Protein AF-A0A5E4QNE7-F1 (afdb_monomer_lite)

Foldseek 3Di:
DLPPLVVPPPPDPVVPPPPPDDDDDDDDDDDPVVPPPPDDPPDPDDQDPQPADPNAGEDEQEQDAACSVVLVVLLVVLCVLVVPSYDYDYDHDDDDDFADDCVVVVVVQQLVFAEEEEFACVPVVPPRVVSVVSQVVVCVVVVSGHYYYDYLVVVLVCCVVPVVVDRHYHYDPVCLLVVLVSNQVVVQHQLAAKDWDDGDNDIDIDRSDPDSNNVCGPVQQRRSNSVNLSSLVVCVVSVVPVSSVLLVVLLCCLCPPVVQDGVSNPHPHGNVRSSVSSSVSSVVD

InterPro domains:
  IPR024084 Isopropylmalate dehydrogenase-like domain [PF00180] (104-275)
  IPR024084 Isopropylmalate dehydrogenase-like domain [SM01329] (58-278)

Radius of gyration: 23.33 Å; chains: 1; bounding box: 76×46×52 Å

Structure (mmCIF, N/CA/C/O backbone):
data_AF-A0A5E4QNE7-F1
#
_entry.id   AF-A0A5E4QNE7-F1
#
loop_
_atom_site.group_PDB
_atom_site.id
_atom_site.type_symbol
_atom_site.label_atom_id
_atom_site.label_alt_id
_atom_site.label_comp_id
_atom_site.label_asym_id
_atom_site.label_entity_id
_atom_site.label_seq_id
_atom_site.pdbx_PDB_ins_code
_atom_site.Cartn_x
_atom_site.Cartn_y
_atom_site.Cartn_z
_atom_site.occupancy
_atom_site.B_iso_or_equiv
_atom_site.auth_seq_id
_atom_site.auth_comp_id
_atom_site.auth_asym_id
_atom_site.auth_atom_id
_atom_site.pdbx_PDB_model_num
ATOM 1 N N . MET A 1 1 ? 12.285 -6.732 -6.477 1.00 31.92 1 MET A N 1
ATOM 2 C CA . MET A 1 1 ? 11.512 -7.109 -7.684 1.00 31.92 1 MET A CA 1
ATOM 3 C C . MET A 1 1 ? 12.267 -6.876 -9.008 1.00 31.92 1 MET A C 1
ATOM 5 O O . MET A 1 1 ? 12.445 -7.832 -9.748 1.00 31.92 1 MET A O 1
ATOM 9 N N . ALA A 1 2 ? 12.798 -5.678 -9.304 1.00 24.70 2 ALA A N 1
ATOM 10 C CA . ALA A 1 2 ? 13.483 -5.373 -10.582 1.00 24.70 2 ALA A CA 1
ATOM 11 C C . ALA A 1 2 ? 14.741 -6.214 -10.925 1.00 24.70 2 ALA A C 1
ATOM 13 O O . ALA A 1 2 ? 15.061 -6.396 -12.095 1.00 24.70 2 ALA A O 1
ATOM 14 N N . VAL A 1 3 ? 15.457 -6.739 -9.926 1.00 27.22 3 VAL A N 1
ATOM 15 C CA . VAL A 1 3 ? 16.748 -7.430 -10.131 1.00 27.22 3 VAL A CA 1
ATOM 16 C C . VAL A 1 3 ? 16.582 -8.919 -10.478 1.00 27.22 3 VAL A C 1
ATOM 18 O O . VAL A 1 3 ? 17.492 -9.528 -11.028 1.00 27.22 3 VAL A O 1
ATOM 21 N N . ARG A 1 4 ? 15.412 -9.520 -10.220 1.00 32.31 4 ARG A N 1
ATOM 22 C CA . ARG A 1 4 ? 15.234 -10.983 -10.286 1.00 32.31 4 ARG A CA 1
ATOM 23 C C . ARG A 1 4 ? 14.518 -11.493 -11.534 1.00 32.31 4 ARG A C 1
ATOM 25 O O . ARG A 1 4 ? 14.778 -12.608 -11.973 1.00 32.31 4 ARG A O 1
ATOM 32 N N . LEU A 1 5 ? 13.754 -10.626 -12.200 1.00 30.52 5 LEU A N 1
ATOM 33 C CA . LEU A 1 5 ? 13.288 -10.858 -13.574 1.00 30.52 5 LEU A CA 1
ATOM 34 C C . LEU A 1 5 ? 14.461 -11.062 -14.550 1.00 30.52 5 LEU A C 1
ATOM 36 O O . LEU A 1 5 ? 14.343 -11.811 -15.511 1.00 30.52 5 LEU A O 1
ATOM 40 N N . LEU A 1 6 ? 15.620 -10.461 -14.268 1.00 32.31 6 LEU A N 1
ATOM 41 C CA . LEU A 1 6 ? 16.820 -10.550 -15.101 1.00 32.31 6 LEU A CA 1
ATOM 42 C C . LEU A 1 6 ? 17.514 -11.922 -15.074 1.00 32.31 6 LEU A C 1
ATOM 44 O O . LEU A 1 6 ? 18.171 -12.271 -16.052 1.00 32.31 6 LEU A O 1
ATOM 48 N N . SER A 1 7 ? 17.383 -12.707 -13.998 1.00 29.67 7 SER A N 1
ATOM 49 C CA . SER A 1 7 ? 18.128 -13.969 -13.846 1.00 29.67 7 SER A CA 1
ATOM 50 C C . SER A 1 7 ? 17.427 -15.189 -14.450 1.00 29.67 7 SER A C 1
ATOM 52 O O . SER A 1 7 ? 18.077 -16.212 -14.669 1.00 29.67 7 SER A O 1
ATOM 54 N N . LYS A 1 8 ? 16.123 -15.093 -14.749 1.00 33.03 8 LYS A N 1
ATOM 55 C CA . LYS A 1 8 ? 15.330 -16.176 -15.362 1.00 33.03 8 LYS A CA 1
ATOM 56 C C . LYS A 1 8 ? 15.166 -16.045 -16.882 1.00 33.03 8 LYS A C 1
ATOM 58 O O . LYS A 1 8 ? 14.725 -17.002 -17.517 1.00 33.03 8 LYS A O 1
ATOM 63 N N . VAL A 1 9 ? 15.579 -14.931 -17.494 1.00 33.09 9 VAL A N 1
ATOM 64 C CA . VAL A 1 9 ? 15.657 -14.849 -18.959 1.00 33.09 9 VAL A CA 1
ATOM 65 C C . VAL A 1 9 ? 16.953 -15.514 -19.412 1.00 33.09 9 VAL A C 1
ATOM 67 O O . VAL A 1 9 ? 18.031 -15.070 -19.026 1.00 33.09 9 VAL A O 1
ATOM 70 N N . LYS A 1 10 ? 16.862 -16.582 -20.218 1.00 36.06 10 LYS A N 1
ATOM 71 C CA . LYS A 1 10 ? 18.021 -17.261 -20.825 1.00 36.06 10 LYS A CA 1
ATOM 72 C C . LYS A 1 10 ? 18.960 -16.225 -21.454 1.00 36.06 10 LYS A C 1
ATOM 74 O O . LYS A 1 10 ? 18.686 -15.707 -22.534 1.00 36.06 10 LYS A O 1
ATOM 79 N N . VAL A 1 11 ? 20.070 -15.928 -20.780 1.00 36.25 11 VAL A N 1
ATOM 80 C CA . VAL A 1 11 ? 21.172 -15.160 -21.358 1.00 36.25 11 VAL A CA 1
ATOM 81 C C . VAL A 1 11 ? 21.805 -16.053 -22.422 1.00 36.25 11 VAL A C 1
ATOM 83 O O . VAL A 1 11 ? 22.322 -17.129 -22.122 1.00 36.25 11 VAL A O 1
ATOM 86 N N . ILE A 1 12 ? 21.669 -15.641 -23.679 1.00 36.28 12 ILE A N 1
ATOM 87 C CA . ILE A 1 12 ? 22.192 -16.338 -24.856 1.00 36.28 12 ILE A CA 1
ATOM 88 C C . ILE A 1 12 ? 23.740 -16.364 -24.773 1.00 36.28 12 ILE A C 1
ATOM 90 O O . ILE A 1 12 ? 24.330 -15.366 -24.354 1.00 36.28 12 ILE 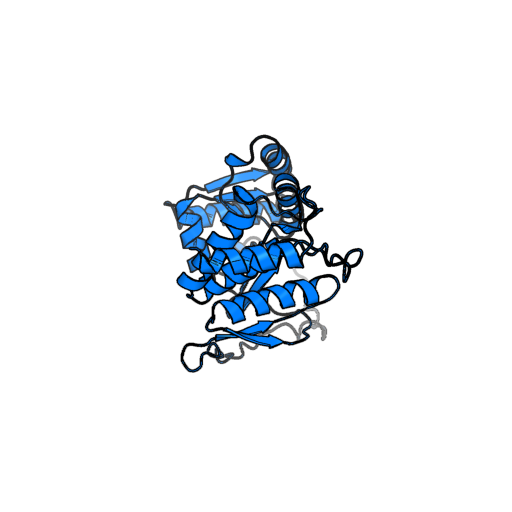A O 1
ATOM 94 N N . PRO A 1 13 ? 24.426 -17.458 -25.171 1.00 36.84 13 PRO A N 1
ATOM 95 C CA . PRO A 1 13 ? 25.881 -17.639 -25.005 1.00 36.84 13 PRO A CA 1
ATOM 96 C C . PRO A 1 13 ? 26.790 -16.648 -25.757 1.00 36.84 13 PRO A C 1
ATOM 98 O O . PRO A 1 13 ? 28.009 -16.681 -25.587 1.00 36.84 13 PRO A O 1
ATOM 101 N N . GLU A 1 14 ? 26.236 -15.776 -26.597 1.00 34.56 14 GLU A N 1
ATOM 102 C CA . GLU A 1 14 ? 26.990 -14.959 -27.557 1.00 34.56 14 GLU A CA 1
ATOM 103 C C . GLU A 1 14 ? 27.773 -13.801 -26.919 1.00 34.56 14 GLU A C 1
ATOM 105 O O . GLU A 1 14 ? 28.746 -13.321 -27.497 1.00 34.56 14 GLU A O 1
ATOM 110 N N . LEU A 1 15 ? 27.458 -13.417 -25.678 1.00 35.66 15 LEU A N 1
ATOM 111 C CA . LEU A 1 15 ? 28.202 -12.379 -24.949 1.00 35.66 15 LEU A CA 1
ATOM 112 C C . LEU A 1 15 ? 29.556 -12.850 -24.386 1.00 35.66 15 LEU A C 1
ATOM 114 O O . LEU A 1 15 ? 30.303 -12.040 -23.841 1.00 35.66 15 LEU A O 1
ATOM 118 N N . ARG A 1 16 ? 29.917 -14.134 -24.531 1.00 33.19 16 ARG A N 1
ATOM 119 C CA . ARG A 1 16 ? 31.194 -14.664 -24.018 1.00 33.19 16 ARG A CA 1
ATOM 120 C C . ARG A 1 16 ? 32.376 -14.492 -24.982 1.00 33.19 16 ARG A C 1
ATOM 122 O O . ARG A 1 16 ? 33.517 -14.518 -24.534 1.00 33.19 16 ARG A O 1
ATOM 129 N N . ASN A 1 17 ? 32.127 -14.272 -26.276 1.00 29.64 17 ASN A N 1
ATOM 130 C CA . ASN A 1 17 ? 33.184 -14.271 -27.299 1.00 29.64 17 ASN A CA 1
ATOM 131 C C . ASN A 1 17 ? 33.733 -12.880 -27.658 1.00 29.64 17 ASN A C 1
ATOM 133 O O . ASN A 1 17 ? 34.736 -12.791 -28.359 1.00 29.64 17 ASN A O 1
ATOM 137 N N . ALA A 1 18 ? 33.140 -11.795 -27.153 1.00 33.47 18 ALA A N 1
ATOM 138 C CA . ALA A 1 18 ? 33.590 -10.433 -27.460 1.00 33.47 18 ALA A CA 1
ATOM 139 C C . ALA A 1 18 ? 34.740 -9.922 -26.562 1.00 33.47 18 ALA A C 1
ATOM 141 O O . ALA A 1 18 ? 35.238 -8.824 -26.786 1.00 33.47 18 ALA A O 1
ATOM 142 N N . ALA A 1 19 ? 35.183 -10.700 -25.563 1.00 33.19 19 ALA A N 1
ATOM 143 C CA . ALA A 1 19 ? 36.186 -10.266 -24.580 1.00 33.19 19 ALA A CA 1
ATOM 144 C C . ALA A 1 19 ? 37.526 -11.034 -24.624 1.00 33.19 19 ALA A C 1
ATOM 146 O O . ALA A 1 19 ? 38.400 -10.776 -23.801 1.00 33.19 19 ALA A O 1
ATOM 147 N N . CYS A 1 20 ? 37.731 -11.953 -25.575 1.00 29.12 20 CYS A N 1
ATOM 148 C CA . CYS A 1 20 ? 38.985 -12.708 -25.706 1.00 29.12 20 CYS A CA 1
ATOM 149 C C . CYS A 1 20 ? 39.747 -12.343 -26.985 1.00 29.12 20 CYS A C 1
ATOM 151 O O . CYS A 1 20 ? 39.873 -13.150 -27.900 1.00 29.12 20 CYS A O 1
ATOM 153 N N . ALA A 1 21 ? 40.294 -11.130 -27.033 1.00 31.73 21 ALA A N 1
ATOM 154 C CA . ALA A 1 21 ? 41.340 -10.784 -27.991 1.00 31.73 21 ALA A CA 1
ATOM 155 C C . ALA A 1 21 ? 42.273 -9.704 -27.422 1.00 31.73 21 ALA A C 1
ATOM 157 O O . ALA A 1 21 ? 42.193 -8.558 -27.838 1.00 31.73 21 ALA A O 1
ATOM 158 N N . SER A 1 22 ? 43.156 -10.072 -26.481 1.00 29.64 22 SER A N 1
ATOM 159 C CA . SER A 1 22 ? 44.524 -9.519 -26.392 1.00 29.64 22 SER A CA 1
ATOM 160 C C . SER A 1 22 ? 45.311 -10.051 -25.184 1.00 29.64 22 SER A C 1
ATOM 162 O O . SER A 1 22 ? 44.894 -9.887 -24.042 1.00 29.64 22 SER A O 1
ATOM 164 N N . SER A 1 23 ? 46.508 -10.562 -25.490 1.00 31.02 23 SER A N 1
ATOM 165 C CA . SER A 1 23 ? 47.741 -10.642 -24.682 1.00 31.02 23 SER A CA 1
ATOM 166 C C . SER A 1 23 ? 47.837 -11.608 -23.490 1.00 31.02 23 SER A C 1
ATOM 168 O O . SER A 1 23 ? 47.033 -11.616 -22.567 1.00 31.02 23 SER A O 1
ATOM 170 N N . ALA A 1 24 ? 48.915 -12.393 -23.539 1.00 37.66 24 ALA A N 1
ATOM 171 C CA . ALA A 1 24 ? 49.346 -13.405 -22.588 1.00 37.66 24 ALA A CA 1
ATOM 172 C C . ALA A 1 24 ? 50.015 -12.813 -21.334 1.00 37.66 24 ALA A C 1
ATOM 174 O O . ALA A 1 24 ? 50.841 -11.909 -21.445 1.00 37.66 24 ALA A O 1
ATOM 175 N N . ALA A 1 25 ? 49.736 -13.406 -20.168 1.00 29.97 25 ALA A N 1
ATOM 176 C CA . ALA A 1 25 ? 50.576 -13.354 -18.968 1.00 29.97 25 ALA A CA 1
ATOM 177 C C . ALA A 1 25 ? 50.303 -14.583 -18.066 1.00 29.97 25 ALA A C 1
ATOM 179 O O . ALA A 1 25 ? 49.214 -15.151 -18.095 1.00 29.97 25 ALA A O 1
ATOM 180 N N . ALA A 1 26 ? 51.337 -15.009 -17.334 1.00 32.66 26 ALA A N 1
ATOM 181 C CA . ALA A 1 26 ? 51.531 -16.272 -16.601 1.00 32.66 26 ALA A CA 1
ATOM 182 C C . ALA A 1 26 ? 50.457 -16.644 -15.537 1.00 32.66 26 ALA A C 1
ATOM 184 O O . ALA A 1 26 ? 49.731 -15.765 -15.074 1.00 32.66 26 ALA A O 1
ATOM 185 N N . PRO A 1 27 ? 50.362 -17.924 -15.097 1.00 34.06 27 PRO A N 1
ATOM 186 C CA . PRO A 1 27 ? 49.324 -18.357 -14.164 1.00 34.06 27 PRO A CA 1
ATOM 187 C C . PRO A 1 27 ? 49.664 -17.914 -12.736 1.00 34.06 27 PRO A C 1
ATOM 189 O O . PRO A 1 27 ? 50.604 -18.417 -12.123 1.00 34.06 27 PRO A O 1
ATOM 192 N N . ALA A 1 28 ? 48.886 -16.979 -12.193 1.00 37.09 28 ALA A N 1
ATOM 193 C CA . ALA A 1 28 ? 48.895 -16.687 -10.766 1.00 37.09 28 ALA A CA 1
ATOM 194 C C . ALA A 1 28 ? 48.161 -17.812 -10.018 1.00 37.09 28 ALA A C 1
ATOM 196 O O . ALA A 1 28 ? 47.026 -18.162 -10.341 1.00 37.09 28 ALA A O 1
ATOM 197 N N . THR A 1 29 ? 48.829 -18.395 -9.027 1.00 43.75 29 THR A N 1
ATOM 198 C CA . THR A 1 29 ? 48.242 -19.312 -8.047 1.00 43.75 29 THR A CA 1
ATOM 199 C C . THR A 1 29 ? 47.085 -18.629 -7.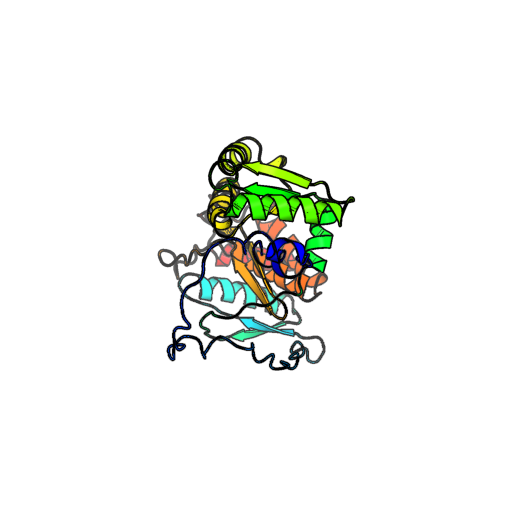321 1.00 43.75 29 THR A C 1
ATOM 201 O O . THR A 1 29 ? 47.261 -17.541 -6.772 1.00 43.75 29 THR A O 1
ATOM 204 N N . LEU A 1 30 ? 45.914 -19.271 -7.338 1.00 37.88 30 LEU A N 1
ATOM 205 C CA . LEU A 1 30 ? 44.693 -18.805 -6.677 1.00 37.88 30 LEU A CA 1
ATOM 206 C C . LEU A 1 30 ? 44.959 -18.574 -5.184 1.00 37.88 30 LEU A C 1
ATOM 208 O O . LEU A 1 30 ? 45.514 -19.441 -4.510 1.00 37.88 30 LEU A O 1
ATOM 212 N N . SER A 1 31 ? 44.562 -17.407 -4.684 1.00 43.91 31 SER A N 1
ATOM 213 C CA . SER A 1 31 ? 44.549 -17.132 -3.247 1.00 43.91 31 SER A CA 1
ATOM 214 C C . SER A 1 31 ? 43.336 -17.811 -2.603 1.00 43.91 31 SER A C 1
ATOM 216 O O . SER A 1 31 ? 42.319 -18.023 -3.267 1.00 43.91 31 SER A O 1
ATOM 218 N N . ASP A 1 32 ? 43.415 -18.114 -1.304 1.00 37.16 32 ASP A N 1
ATOM 219 C CA . ASP A 1 32 ? 42.344 -18.736 -0.497 1.00 37.16 32 ASP A CA 1
ATOM 220 C C . ASP A 1 32 ? 40.991 -17.986 -0.530 1.00 37.16 32 ASP A C 1
ATOM 222 O O . ASP A 1 32 ? 39.981 -18.485 -0.035 1.00 37.16 32 ASP A O 1
ATOM 226 N N . PHE A 1 33 ? 40.937 -16.806 -1.153 1.00 37.03 33 PHE A N 1
ATOM 227 C CA . PHE A 1 33 ? 39.725 -16.023 -1.377 1.00 37.03 33 PHE A CA 1
ATOM 228 C C . PHE A 1 33 ? 38.841 -16.575 -2.520 1.00 37.03 33 PHE A C 1
ATOM 230 O O . PHE A 1 33 ? 37.617 -16.450 -2.473 1.00 37.03 33 PHE A O 1
ATOM 237 N N . ASP A 1 34 ? 39.423 -17.258 -3.515 1.00 34.78 34 ASP A N 1
ATOM 238 C CA . ASP A 1 34 ? 38.705 -17.751 -4.708 1.00 34.78 34 ASP A CA 1
ATOM 239 C C . ASP A 1 34 ? 37.984 -19.103 -4.505 1.00 34.78 34 ASP A C 1
ATOM 241 O O . ASP A 1 34 ? 37.224 -19.558 -5.367 1.00 34.78 34 ASP A O 1
ATOM 245 N N . LEU A 1 35 ? 38.186 -19.761 -3.358 1.00 39.97 35 LEU A N 1
ATOM 246 C CA . LEU A 1 35 ? 37.628 -21.089 -3.064 1.00 39.97 35 LEU A CA 1
ATOM 247 C C . LEU A 1 35 ? 36.220 -21.065 -2.442 1.00 39.97 35 LEU A C 1
ATOM 249 O O . LEU A 1 35 ? 35.551 -22.097 -2.432 1.00 39.97 35 LEU A O 1
ATOM 253 N N . GLN A 1 36 ? 35.719 -19.911 -1.981 1.00 37.22 36 GLN A N 1
ATOM 254 C CA . GLN A 1 36 ? 34.419 -19.829 -1.289 1.00 37.22 36 GLN A CA 1
ATOM 255 C C . GLN A 1 36 ? 33.185 -19.672 -2.196 1.00 37.22 36 GLN A C 1
ATOM 257 O O . GLN A 1 36 ? 32.066 -19.818 -1.713 1.00 37.22 36 GLN A O 1
ATOM 262 N N . HIS A 1 37 ? 33.341 -19.412 -3.499 1.00 37.16 37 HIS A N 1
ATOM 263 C CA . HIS A 1 37 ? 32.211 -19.059 -4.381 1.00 37.16 37 HIS A CA 1
ATOM 264 C C . HIS A 1 37 ? 31.848 -20.114 -5.437 1.00 37.16 37 HIS A C 1
ATOM 266 O O . HIS A 1 37 ? 31.131 -19.819 -6.396 1.00 37.16 37 HIS A O 1
ATOM 272 N N . LYS A 1 38 ? 32.294 -21.366 -5.285 1.00 37.25 38 LYS A N 1
ATOM 273 C CA . LYS A 1 38 ? 31.869 -22.450 -6.181 1.00 37.25 38 LYS A CA 1
ATOM 274 C C . LYS A 1 38 ? 30.788 -23.316 -5.543 1.00 37.25 38 LYS A C 1
ATOM 276 O O . LYS A 1 38 ? 31.057 -24.156 -4.693 1.00 37.25 38 LYS A O 1
ATOM 281 N N . THR A 1 39 ? 29.594 -23.172 -6.119 1.00 30.06 39 THR A N 1
ATOM 282 C CA . THR A 1 39 ? 28.367 -23.974 -5.964 1.00 30.06 39 THR A CA 1
ATOM 283 C C . THR A 1 39 ? 27.454 -23.520 -4.819 1.00 30.06 39 THR A C 1
ATOM 285 O O . THR A 1 39 ? 27.738 -23.822 -3.661 1.00 30.06 39 THR A O 1
ATOM 288 N N . PRO A 1 40 ? 26.317 -22.843 -5.100 1.00 37.97 40 PRO A N 1
ATOM 289 C CA . PRO A 1 40 ? 25.283 -22.698 -4.090 1.00 37.97 40 PRO A CA 1
ATOM 290 C C . PRO A 1 40 ? 24.790 -24.105 -3.754 1.00 37.97 40 PRO A C 1
ATOM 292 O O . PRO A 1 40 ? 24.327 -24.844 -4.625 1.00 37.97 40 PRO A O 1
ATOM 295 N N . VAL A 1 41 ? 24.923 -24.501 -2.491 1.00 37.25 41 VAL A N 1
ATOM 296 C CA . VAL A 1 41 ? 24.272 -25.705 -1.985 1.00 37.25 41 VAL A CA 1
ATOM 297 C C . VAL A 1 41 ? 22.772 -25.431 -2.052 1.00 37.25 41 VAL A C 1
ATOM 299 O O . VAL A 1 41 ? 22.208 -24.819 -1.150 1.00 37.25 41 VAL A O 1
ATOM 302 N N . ILE A 1 42 ? 22.117 -25.849 -3.139 1.00 41.03 42 ILE A N 1
ATOM 303 C CA . ILE A 1 42 ? 20.656 -25.865 -3.230 1.00 41.03 42 ILE A CA 1
ATOM 304 C C . ILE A 1 42 ? 20.188 -26.938 -2.244 1.00 41.03 42 ILE A C 1
ATOM 306 O O . ILE A 1 42 ? 19.991 -28.104 -2.594 1.00 41.03 42 ILE A O 1
ATOM 310 N N . ARG A 1 43 ? 20.056 -26.569 -0.966 1.00 37.53 43 ARG A N 1
ATOM 311 C CA . ARG A 1 43 ? 19.269 -27.359 -0.024 1.00 37.53 43 ARG A CA 1
ATOM 312 C C . ARG A 1 43 ? 17.853 -27.369 -0.586 1.00 37.53 43 ARG A C 1
ATOM 314 O O . ARG A 1 43 ? 17.238 -26.316 -0.700 1.00 37.53 43 ARG A O 1
ATOM 321 N N . LYS A 1 44 ? 17.334 -28.550 -0.936 1.00 36.97 44 LYS A N 1
ATOM 322 C CA . LYS A 1 44 ? 15.893 -28.750 -1.135 1.00 36.97 44 LYS A CA 1
ATOM 323 C C . LYS A 1 44 ? 15.206 -28.389 0.179 1.00 36.97 44 LYS A C 1
ATOM 325 O O . LYS A 1 44 ? 15.117 -29.216 1.085 1.00 36.97 44 LYS A O 1
ATOM 330 N N . GLN A 1 45 ? 14.800 -27.134 0.308 1.00 47.69 45 GLN A N 1
ATOM 331 C CA . GLN A 1 45 ? 14.025 -26.673 1.440 1.00 47.69 45 GLN A CA 1
ATOM 332 C C . GLN A 1 45 ? 12.641 -27.292 1.280 1.00 47.69 45 GLN A C 1
ATOM 334 O O . GLN A 1 45 ? 11.987 -27.151 0.248 1.00 47.69 45 GLN A O 1
ATOM 339 N N . LYS A 1 46 ? 12.248 -28.106 2.257 1.00 40.06 46 LYS A N 1
ATOM 340 C CA . LYS A 1 46 ? 10.927 -28.723 2.273 1.00 40.06 46 LYS A CA 1
ATOM 341 C C . LYS A 1 46 ? 9.930 -27.573 2.419 1.00 40.06 46 LYS A C 1
ATOM 343 O O . LYS A 1 46 ? 10.040 -26.832 3.393 1.00 40.06 46 LYS A O 1
ATOM 348 N N . LEU A 1 47 ? 9.022 -27.404 1.455 1.00 46.09 47 LEU A N 1
ATOM 349 C CA . LEU A 1 47 ? 7.952 -26.414 1.550 1.00 46.09 47 LEU A CA 1
ATOM 350 C C . LEU A 1 47 ? 7.220 -26.673 2.872 1.00 46.09 47 LEU A C 1
ATOM 352 O O . LEU A 1 47 ? 6.675 -27.763 3.067 1.00 46.09 47 LEU A O 1
ATOM 356 N N . ILE A 1 48 ? 7.294 -25.732 3.812 1.00 53.53 48 ILE A N 1
ATOM 357 C CA . ILE A 1 48 ? 6.551 -25.853 5.063 1.00 53.53 48 ILE A CA 1
ATOM 358 C C . ILE A 1 48 ? 5.102 -25.547 4.680 1.00 53.53 48 ILE A C 1
ATOM 360 O O . ILE A 1 48 ? 4.841 -24.446 4.191 1.00 53.53 48 ILE A O 1
ATOM 364 N N . PRO A 1 49 ? 4.169 -26.508 4.799 1.00 55.62 49 PRO A N 1
ATOM 365 C CA . PRO A 1 49 ? 2.779 -26.250 4.459 1.00 55.62 49 PRO A CA 1
ATOM 366 C C . PRO A 1 49 ? 2.271 -25.088 5.313 1.00 55.62 49 PRO A C 1
ATOM 368 O O . PRO A 1 49 ? 2.616 -24.997 6.494 1.00 55.62 49 PRO A O 1
ATOM 371 N N . LYS A 1 50 ? 1.457 -24.204 4.717 1.00 60.62 50 LYS A N 1
ATOM 372 C CA . LYS A 1 50 ? 0.770 -23.146 5.469 1.00 60.62 50 LYS A CA 1
ATOM 373 C C . LYS A 1 50 ? 0.099 -23.802 6.677 1.00 60.62 50 LYS A C 1
ATOM 375 O O . LYS A 1 50 ? -0.585 -24.813 6.513 1.00 60.62 50 LYS A O 1
ATOM 380 N N . ALA A 1 51 ? 0.341 -23.269 7.872 1.00 63.41 51 ALA A N 1
ATOM 381 C CA . ALA A 1 51 ? -0.195 -23.807 9.116 1.00 63.41 51 ALA A CA 1
ATOM 382 C C . ALA A 1 51 ? -1.712 -23.573 9.154 1.00 63.41 51 ALA A C 1
ATOM 384 O O . ALA A 1 51 ? -2.204 -22.594 9.710 1.00 63.41 51 ALA A O 1
ATOM 385 N N . GLN A 1 52 ? -2.445 -24.455 8.476 1.00 66.62 52 GLN A N 1
ATOM 386 C CA . GLN A 1 52 ? -3.889 -24.428 8.365 1.00 66.62 52 GLN A CA 1
ATOM 387 C C . GLN A 1 52 ? -4.458 -25.661 9.061 1.00 66.62 52 GLN A C 1
ATOM 389 O O . GLN A 1 52 ? -4.292 -26.786 8.590 1.00 66.62 52 GLN A O 1
ATOM 394 N N . TYR A 1 53 ? -5.151 -25.449 10.176 1.00 66.62 53 TYR A N 1
ATOM 395 C CA . TYR A 1 53 ? -5.808 -26.513 10.932 1.00 66.62 53 TYR A CA 1
ATOM 396 C C . TYR A 1 53 ? -7.290 -26.172 11.081 1.00 66.62 53 TYR A C 1
ATOM 398 O O . TYR A 1 53 ? -7.652 -25.092 11.539 1.00 66.62 53 TYR A O 1
ATOM 406 N N . GLY A 1 54 ? -8.170 -27.075 10.636 1.00 67.94 54 GLY A N 1
ATOM 407 C CA . GLY A 1 54 ? -9.623 -26.877 10.738 1.00 67.94 54 GLY A CA 1
ATOM 408 C C . GLY A 1 54 ? -10.152 -25.639 9.997 1.00 67.94 54 GLY A C 1
ATOM 409 O O . GLY A 1 54 ? -11.125 -25.038 10.438 1.00 67.94 54 GLY A O 1
ATOM 410 N N . GLY A 1 55 ? -9.495 -25.219 8.907 1.00 72.88 55 GLY A N 1
ATOM 411 C CA . GLY A 1 55 ? -9.865 -24.028 8.126 1.00 72.88 55 GLY A CA 1
ATOM 412 C C . GLY A 1 55 ? -9.313 -22.700 8.661 1.00 72.88 55 GLY A C 1
ATOM 413 O O . GLY A 1 55 ? -9.380 -21.693 7.953 1.00 72.88 55 GLY A O 1
ATOM 414 N N . ARG A 1 56 ? -8.714 -22.694 9.858 1.00 80.88 56 ARG A N 1
ATOM 415 C CA . ARG A 1 56 ? -8.060 -21.524 10.459 1.00 80.88 56 ARG A CA 1
ATOM 416 C C . ARG A 1 56 ? -6.603 -21.438 10.024 1.00 80.88 56 ARG A C 1
ATOM 418 O O . ARG A 1 56 ? -5.953 -22.470 9.897 1.00 80.88 56 ARG A O 1
ATOM 425 N N . HIS A 1 57 ? -6.113 -20.228 9.783 1.00 83.44 57 HIS A N 1
ATOM 426 C CA . HIS A 1 57 ? -4.734 -19.968 9.371 1.00 83.44 57 HIS A CA 1
ATOM 427 C C . HIS A 1 57 ? -3.942 -19.395 10.541 1.00 83.44 57 HIS A C 1
ATOM 429 O O . HIS A 1 57 ? -4.316 -18.347 11.065 1.00 83.44 57 HIS A O 1
ATOM 435 N N . ALA A 1 58 ? -2.838 -20.035 10.918 1.00 84.06 58 ALA A N 1
ATOM 436 C CA . ALA A 1 58 ? -1.875 -19.419 11.819 1.00 84.06 58 ALA A CA 1
ATOM 437 C C . ALA A 1 58 ? -1.026 -18.407 11.037 1.00 84.06 58 ALA A C 1
ATOM 439 O O . ALA A 1 58 ? -0.460 -18.730 9.988 1.00 84.06 58 ALA A O 1
ATOM 440 N N . VAL A 1 59 ? -0.975 -17.172 11.528 1.00 86.00 59 VAL A N 1
ATOM 441 C CA . VAL A 1 59 ? -0.234 -16.064 10.922 1.00 86.00 59 VAL A CA 1
ATOM 442 C C . VAL A 1 59 ? 0.668 -15.434 11.969 1.00 86.00 59 VAL A C 1
ATOM 444 O O . VAL A 1 59 ? 0.228 -15.094 13.066 1.00 86.00 59 VAL A O 1
ATOM 447 N N . THR A 1 60 ? 1.928 -15.221 11.610 1.00 83.94 60 THR A N 1
ATOM 448 C CA . THR A 1 60 ? 2.878 -14.524 12.470 1.00 83.94 60 THR A CA 1
ATOM 449 C C . THR A 1 60 ? 2.583 -13.025 12.516 1.00 83.94 60 THR A C 1
ATOM 451 O O . THR A 1 60 ? 2.453 -12.370 11.483 1.00 83.94 60 THR A O 1
ATOM 454 N N . MET A 1 61 ? 2.505 -12.470 13.721 1.00 84.81 61 MET A N 1
ATOM 455 C CA . MET A 1 61 ? 2.291 -11.053 13.990 1.00 84.81 61 MET A CA 1
ATOM 456 C C . MET A 1 61 ? 3.557 -10.454 14.612 1.00 84.81 61 MET A C 1
ATOM 458 O O . MET A 1 61 ? 4.002 -10.912 15.661 1.00 84.81 61 MET A O 1
ATOM 462 N N . LEU A 1 62 ? 4.116 -9.420 13.978 1.00 83.94 62 LEU A N 1
ATOM 463 C CA . LEU A 1 62 ? 5.360 -8.764 14.399 1.00 83.94 62 LEU A CA 1
ATOM 464 C C . LEU A 1 62 ? 5.063 -7.334 14.901 1.00 83.94 62 LEU A C 1
ATOM 466 O O . LEU A 1 62 ? 5.117 -6.395 14.109 1.00 83.94 62 LEU A O 1
ATOM 470 N N . PRO A 1 63 ? 4.719 -7.131 16.187 1.00 76.12 63 PRO A N 1
ATOM 471 C CA . PRO A 1 63 ? 4.235 -5.846 16.708 1.00 76.12 63 PRO A CA 1
ATOM 472 C C . PRO A 1 63 ? 5.228 -4.694 16.574 1.00 76.12 63 PRO A C 1
ATOM 474 O O . PRO A 1 63 ? 4.798 -3.545 16.469 1.00 76.12 63 PRO A O 1
ATOM 477 N N . GLY A 1 64 ? 6.531 -4.981 16.536 1.00 78.06 64 GLY A N 1
ATOM 478 C CA . GLY A 1 64 ? 7.566 -3.963 16.392 1.00 78.06 64 GLY A CA 1
ATOM 479 C C . GLY A 1 64 ? 7.536 -2.928 17.524 1.00 78.06 64 GLY A C 1
ATOM 480 O O . GLY A 1 64 ? 7.126 -3.215 18.647 1.00 78.06 64 GLY A O 1
ATOM 481 N N . GLY A 1 65 ? 7.988 -1.707 17.228 1.00 76.25 65 GLY A N 1
ATOM 482 C CA . GLY A 1 65 ? 8.053 -0.598 18.187 1.00 76.25 65 GLY A CA 1
ATOM 483 C C . GLY A 1 65 ? 7.111 0.567 17.863 1.00 76.25 65 GLY A C 1
ATOM 484 O O . GLY A 1 65 ? 6.477 0.616 16.810 1.00 76.25 65 GLY A O 1
ATOM 485 N N . GLY A 1 66 ? 7.051 1.548 18.768 1.00 86.56 66 GLY A N 1
ATOM 486 C CA . GLY A 1 66 ? 6.264 2.771 18.581 1.00 86.56 66 GLY A CA 1
ATOM 487 C C . GLY A 1 66 ? 4.755 2.512 18.600 1.00 86.56 66 GLY A C 1
ATOM 488 O O . GLY A 1 66 ? 4.248 1.957 19.570 1.00 86.56 66 GLY A O 1
ATOM 489 N N . ILE A 1 67 ? 4.036 2.921 17.549 1.00 88.19 67 ILE A N 1
ATOM 490 C CA . ILE A 1 67 ? 2.575 2.715 17.431 1.00 88.19 67 ILE A CA 1
ATOM 491 C C . ILE A 1 67 ? 2.188 1.286 17.018 1.00 88.19 67 ILE A C 1
ATOM 493 O O . ILE A 1 67 ? 1.007 0.940 17.030 1.00 88.19 67 ILE A O 1
ATOM 497 N N . GLY A 1 68 ? 3.163 0.456 16.632 1.00 85.56 68 GLY A N 1
ATOM 498 C CA . GLY A 1 68 ? 2.936 -0.893 16.112 1.00 85.56 68 GLY A CA 1
ATOM 499 C C . GLY A 1 68 ? 2.126 -1.799 17.052 1.00 85.56 68 GLY A C 1
ATOM 500 O O . GLY A 1 68 ? 1.080 -2.295 16.625 1.00 85.56 68 GLY A O 1
ATOM 501 N N . PRO A 1 69 ? 2.507 -1.957 18.337 1.00 87.81 69 PRO A N 1
ATOM 502 C CA . PRO A 1 69 ? 1.763 -2.790 19.285 1.00 87.81 69 PRO A CA 1
ATOM 503 C C . PRO A 1 69 ? 0.304 -2.353 19.474 1.00 87.81 69 PRO A C 1
ATOM 505 O O . PRO A 1 69 ? -0.586 -3.196 19.580 1.00 87.81 69 PRO A O 1
ATOM 508 N N . GLU A 1 70 ? 0.060 -1.040 19.480 1.00 90.94 70 GLU A N 1
ATOM 509 C CA . GLU A 1 70 ? -1.275 -0.445 19.587 1.00 90.94 70 GLU A CA 1
ATOM 510 C C . GLU A 1 70 ? -2.121 -0.787 18.349 1.00 90.94 70 GLU A C 1
ATOM 512 O O . GLU A 1 70 ? -3.195 -1.378 18.466 1.00 90.94 70 GLU A O 1
ATOM 517 N N . CYS A 1 71 ? -1.590 -0.515 17.152 1.00 90.94 71 CYS A N 1
ATOM 518 C CA . CYS A 1 71 ? -2.282 -0.774 15.889 1.00 90.94 71 CYS A CA 1
ATOM 519 C C . CYS A 1 71 ? -2.574 -2.266 15.674 1.00 90.94 71 CYS A C 1
ATOM 521 O O . CYS A 1 71 ? -3.655 -2.632 15.213 1.00 90.94 71 CYS A O 1
ATOM 523 N N . MET A 1 72 ? -1.635 -3.143 16.038 1.00 90.88 72 MET A N 1
ATOM 524 C CA . MET A 1 72 ? -1.849 -4.590 15.966 1.00 90.88 72 MET A CA 1
ATOM 525 C C . MET A 1 72 ? -2.866 -5.083 16.999 1.00 90.88 72 MET A C 1
ATOM 527 O O . MET A 1 72 ? -3.603 -6.032 16.724 1.00 90.88 72 MET A O 1
ATOM 531 N N . GLY A 1 73 ? -2.964 -4.420 18.156 1.00 92.06 73 GLY A N 1
ATOM 532 C CA . GLY A 1 73 ? -4.041 -4.642 19.120 1.00 92.06 73 GLY A CA 1
ATOM 533 C C . GLY A 1 73 ? -5.422 -4.448 18.492 1.00 92.06 73 GLY A C 1
ATOM 534 O O . GLY A 1 73 ? -6.263 -5.341 18.598 1.00 92.06 73 GLY A O 1
ATOM 535 N N . TYR A 1 74 ? -5.611 -3.351 17.755 1.00 94.44 74 TYR A N 1
ATOM 536 C CA . TYR A 1 74 ? -6.868 -3.055 17.060 1.00 94.44 74 TYR A CA 1
ATOM 537 C C . TYR A 1 74 ? -7.211 -4.075 15.971 1.00 94.44 74 TYR A C 1
ATOM 539 O O . TYR A 1 74 ? -8.357 -4.512 15.868 1.00 94.44 74 TYR A O 1
ATOM 547 N N . VAL A 1 75 ? -6.219 -4.518 15.188 1.00 94.12 75 VAL A N 1
ATOM 548 C CA . VAL A 1 75 ? -6.426 -5.577 14.183 1.00 94.12 75 VAL A CA 1
ATOM 549 C C . VAL A 1 75 ? -6.924 -6.861 14.845 1.00 94.12 75 VAL A C 1
ATOM 551 O O . VAL A 1 75 ? -7.906 -7.447 14.387 1.00 94.12 75 VAL A O 1
ATOM 554 N N . ARG A 1 76 ? -6.303 -7.283 15.957 1.00 92.81 76 ARG A N 1
ATOM 555 C CA . ARG A 1 76 ? -6.750 -8.474 16.699 1.00 92.81 76 ARG A CA 1
ATOM 556 C C . ARG A 1 76 ? -8.173 -8.326 17.223 1.00 92.81 76 ARG A C 1
ATOM 558 O O . ARG A 1 76 ? -8.931 -9.292 17.181 1.00 92.81 76 ARG A O 1
ATOM 565 N N . GLU A 1 77 ? -8.534 -7.143 17.711 1.00 93.81 77 GLU A N 1
ATOM 566 C CA . GLU A 1 77 ? -9.878 -6.863 18.214 1.00 93.81 77 GLU A CA 1
ATOM 567 C C . GLU A 1 77 ? -10.935 -6.997 17.110 1.00 93.81 77 GLU A C 1
ATOM 569 O O . GLU A 1 77 ? -11.906 -7.737 17.281 1.00 93.81 77 GLU A O 1
ATOM 574 N N . ILE A 1 78 ? -10.698 -6.381 15.947 1.00 93.38 78 ILE A N 1
ATOM 575 C CA . ILE A 1 78 ? -11.586 -6.485 14.779 1.00 93.38 78 ILE A CA 1
ATOM 576 C C . ILE A 1 78 ? -11.705 -7.945 14.323 1.00 93.38 78 ILE A C 1
ATOM 578 O O . ILE A 1 78 ? -12.812 -8.439 14.114 1.00 93.38 78 ILE A O 1
ATOM 582 N N . PHE A 1 79 ? -10.584 -8.663 14.211 1.00 93.75 79 PHE A N 1
ATOM 583 C CA . PHE A 1 79 ? -10.569 -10.058 13.755 1.00 93.75 79 PHE A CA 1
ATOM 584 C C . PHE A 1 79 ? -11.316 -10.984 14.718 1.00 93.75 79 PHE A C 1
ATOM 586 O O . PHE A 1 79 ? -12.049 -11.874 14.281 1.00 93.75 79 PHE A O 1
ATOM 593 N N . LYS A 1 80 ? -11.177 -10.748 16.027 1.00 92.31 80 LYS A N 1
ATOM 594 C CA . LYS A 1 80 ? -11.928 -11.467 17.058 1.00 92.31 80 LYS A CA 1
ATOM 595 C C . LYS A 1 80 ? -13.423 -11.172 16.961 1.00 92.31 80 LYS A C 1
ATOM 597 O O . LYS A 1 80 ? -14.217 -12.103 17.063 1.00 92.31 80 LYS A O 1
ATOM 602 N N . TYR A 1 81 ? -13.799 -9.911 16.750 1.00 92.81 81 TYR A N 1
ATOM 603 C CA . TYR A 1 81 ? -15.199 -9.498 16.643 1.00 92.81 81 TYR A CA 1
ATOM 604 C C . TYR A 1 81 ? -15.913 -10.168 15.464 1.00 92.81 81 TYR A C 1
ATOM 606 O O . TYR A 1 81 ? -17.021 -10.672 15.621 1.00 92.81 81 TYR A O 1
ATOM 614 N N . ILE A 1 82 ? -15.261 -10.235 14.300 1.00 92.00 82 ILE A N 1
ATOM 615 C CA . ILE A 1 82 ? -15.851 -10.854 13.101 1.00 92.00 82 ILE A CA 1
ATOM 616 C C . ILE A 1 82 ? -15.730 -12.380 13.066 1.00 92.00 82 ILE A C 1
ATOM 618 O O . ILE A 1 82 ? -16.204 -13.001 12.119 1.00 92.00 82 ILE A O 1
ATOM 622 N N . GLY A 1 83 ? -15.063 -12.988 14.050 1.00 88.94 83 GLY A N 1
ATOM 623 C CA . GLY A 1 83 ? -14.807 -14.427 14.059 1.00 88.94 83 GLY A CA 1
ATOM 624 C C . GLY A 1 83 ? -13.895 -14.891 12.919 1.00 88.94 83 GLY A C 1
ATOM 625 O O . GLY A 1 83 ? -14.070 -16.000 12.416 1.00 88.94 83 GLY A O 1
ATOM 626 N N . ALA A 1 84 ? -12.925 -14.063 12.510 1.00 90.12 84 ALA A N 1
ATOM 627 C CA . ALA A 1 84 ? 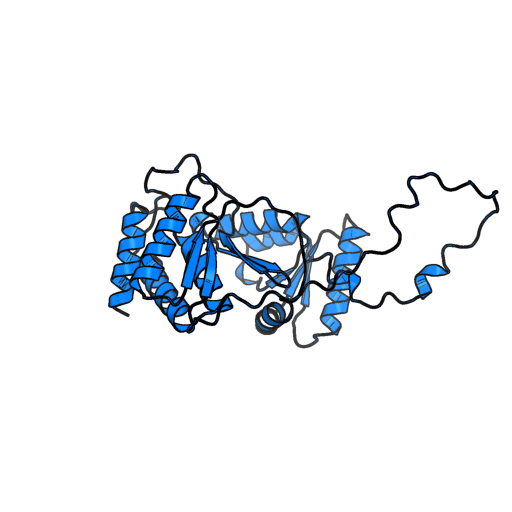-12.031 -14.386 11.404 1.00 90.12 84 ALA A CA 1
ATOM 628 C C . ALA A 1 84 ? -11.292 -15.720 11.661 1.00 90.12 84 ALA A C 1
ATOM 630 O O . ALA A 1 84 ? -10.822 -15.972 12.781 1.00 90.12 84 ALA A O 1
ATOM 631 N N . PRO A 1 85 ? -11.134 -16.580 10.640 1.00 88.62 85 PRO A N 1
ATOM 632 C CA . PRO A 1 85 ? -10.424 -17.855 10.745 1.00 88.62 85 PRO A CA 1
ATOM 633 C C . PRO A 1 85 ? -8.897 -17.657 10.694 1.00 88.62 85 PRO A C 1
ATOM 635 O O . PRO A 1 85 ? -8.201 -18.259 9.874 1.00 88.62 85 PRO A O 1
ATOM 638 N N . VAL A 1 86 ? -8.380 -16.786 11.558 1.00 88.88 86 VAL A N 1
ATOM 639 C CA . VAL A 1 86 ? -6.958 -16.454 11.681 1.00 88.88 86 VAL A CA 1
ATOM 640 C C . VAL A 1 86 ? -6.555 -16.520 13.150 1.00 88.88 86 VAL A C 1
ATOM 642 O O . VAL A 1 86 ? -7.239 -15.965 14.011 1.00 88.88 86 VAL A O 1
ATOM 645 N N . ASP A 1 87 ? -5.440 -17.189 13.418 1.00 86.25 87 ASP A N 1
ATOM 646 C CA . ASP A 1 87 ? -4.799 -17.274 14.726 1.00 86.25 87 ASP A CA 1
ATOM 647 C C . ASP A 1 87 ? -3.460 -16.534 14.657 1.00 86.25 87 ASP A C 1
ATOM 649 O O . ASP A 1 87 ? -2.624 -16.836 13.809 1.00 86.25 87 ASP A O 1
ATOM 653 N N . PHE A 1 88 ? -3.265 -15.528 15.511 1.00 85.38 88 PHE A N 1
ATOM 654 C CA . PHE A 1 88 ? -2.050 -14.714 15.493 1.00 85.38 88 PHE A CA 1
ATOM 655 C C . PHE A 1 88 ? -0.989 -15.272 16.442 1.00 85.38 88 PHE A C 1
ATOM 657 O O . PHE A 1 88 ? -1.183 -15.285 17.658 1.00 85.38 88 PHE A O 1
ATOM 664 N N . GLU A 1 89 ? 0.156 -15.658 15.888 1.00 82.12 89 GLU A N 1
ATOM 665 C CA . GLU A 1 89 ? 1.352 -16.034 16.640 1.00 82.12 89 GLU A CA 1
ATOM 666 C C . GLU A 1 89 ? 2.276 -14.819 16.739 1.00 82.12 89 GLU A C 1
ATOM 668 O O . GLU A 1 89 ? 2.829 -14.366 15.740 1.00 82.12 89 GLU A O 1
ATOM 673 N N . VAL A 1 90 ? 2.424 -14.243 17.931 1.00 75.75 90 VAL A N 1
ATOM 674 C CA . VAL A 1 90 ? 3.282 -13.066 18.119 1.00 75.75 90 VAL A CA 1
ATOM 675 C C . VAL A 1 90 ? 4.737 -13.511 18.215 1.00 75.75 90 VAL A C 1
ATOM 677 O O . VAL A 1 90 ? 5.072 -14.315 19.084 1.00 75.75 90 VAL A O 1
ATOM 680 N N . VAL A 1 91 ? 5.593 -12.992 17.336 1.00 70.50 91 VAL A N 1
ATOM 681 C CA . VAL A 1 91 ? 7.026 -13.321 17.307 1.00 70.50 91 VAL A CA 1
ATOM 682 C C . VAL A 1 91 ? 7.836 -12.032 17.125 1.00 70.50 91 VAL A C 1
ATOM 684 O O . VAL A 1 91 ? 7.383 -11.107 16.462 1.00 70.50 91 VAL A O 1
ATOM 687 N N . ASP A 1 92 ? 9.030 -11.959 17.709 1.00 52.09 92 ASP A N 1
ATOM 688 C CA . ASP A 1 92 ? 9.999 -10.878 17.489 1.00 52.09 92 ASP A CA 1
ATOM 689 C C . ASP A 1 92 ? 11.123 -11.407 16.584 1.00 52.09 92 ASP A C 1
ATOM 691 O O . ASP A 1 92 ? 11.740 -12.423 16.913 1.00 52.09 92 ASP A O 1
ATOM 695 N N . ILE A 1 93 ? 11.357 -10.794 15.413 1.00 47.38 93 ILE A N 1
ATOM 696 C CA . ILE A 1 93 ? 12.241 -11.366 14.372 1.00 47.38 93 ILE A CA 1
ATOM 697 C C . ILE A 1 93 ? 13.064 -10.291 13.625 1.00 47.38 93 ILE A C 1
ATOM 699 O O . ILE A 1 93 ? 12.552 -9.219 13.305 1.00 47.38 93 ILE A O 1
ATOM 703 N N . ASP A 1 94 ? 14.331 -10.634 13.334 1.00 40.03 94 ASP A N 1
ATOM 704 C CA . ASP A 1 94 ? 15.385 -9.902 12.592 1.00 40.03 94 ASP A CA 1
ATOM 705 C C . ASP A 1 94 ? 15.428 -10.310 11.086 1.00 40.03 94 ASP A C 1
ATOM 707 O O . ASP A 1 94 ? 15.161 -11.479 10.782 1.00 40.03 94 ASP A O 1
ATOM 711 N N . PRO A 1 95 ? 15.739 -9.417 10.111 1.00 37.91 95 PRO A N 1
ATOM 712 C CA . PRO A 1 95 ? 15.334 -9.586 8.719 1.00 37.91 95 PRO A CA 1
ATOM 713 C C . PRO A 1 95 ? 16.508 -9.878 7.775 1.00 37.91 95 PRO A C 1
ATOM 715 O O . PRO A 1 95 ? 17.175 -8.966 7.296 1.00 37.91 95 PRO A O 1
ATOM 718 N N . THR A 1 96 ? 16.719 -11.137 7.399 1.00 36.06 96 THR A N 1
ATOM 719 C CA . THR A 1 96 ? 17.445 -11.465 6.157 1.00 36.06 96 THR A CA 1
ATOM 720 C C . THR A 1 96 ? 16.922 -12.780 5.578 1.00 36.06 96 THR A C 1
ATOM 722 O O . THR A 1 96 ? 16.963 -13.777 6.291 1.00 36.06 96 THR A O 1
ATOM 725 N N . MET A 1 97 ? 16.419 -12.768 4.323 1.00 45.62 97 MET A N 1
ATOM 726 C CA . MET A 1 97 ? 16.388 -13.844 3.285 1.00 45.62 97 MET A CA 1
ATOM 727 C C . MET A 1 97 ? 15.214 -13.655 2.280 1.00 45.62 97 MET A C 1
ATOM 729 O O . MET A 1 97 ? 14.101 -13.351 2.694 1.00 45.62 97 MET A O 1
ATOM 733 N N . ASP A 1 98 ? 15.462 -13.885 0.974 1.00 43.50 98 ASP A N 1
ATOM 734 C CA . ASP A 1 98 ? 14.567 -13.579 -0.176 1.00 43.50 98 ASP A CA 1
ATOM 735 C C . ASP A 1 98 ? 14.315 -14.787 -1.117 1.00 43.50 98 ASP A C 1
ATOM 737 O O . ASP A 1 98 ? 15.278 -15.408 -1.578 1.00 43.50 98 ASP A O 1
ATOM 741 N N . ASN A 1 99 ? 13.068 -15.033 -1.573 1.00 51.28 99 ASN A N 1
ATOM 742 C CA . ASN A 1 99 ? 12.748 -15.920 -2.727 1.00 51.28 99 ASN A CA 1
ATOM 743 C C . ASN A 1 99 ? 11.442 -15.465 -3.510 1.00 51.28 99 ASN A C 1
ATOM 745 O O . ASN A 1 99 ? 10.769 -14.606 -2.958 1.00 51.28 99 ASN A O 1
ATOM 749 N N . ASP A 1 100 ? 11.140 -15.887 -4.769 1.00 52.44 100 ASP A N 1
ATOM 750 C CA . ASP A 1 100 ? 10.063 -15.527 -5.765 1.00 52.44 100 ASP A CA 1
ATOM 751 C C . ASP A 1 100 ? 9.022 -16.615 -6.264 1.00 52.44 100 ASP A C 1
ATOM 753 O O . ASP A 1 100 ? 9.344 -17.418 -7.155 1.00 52.44 100 ASP A O 1
ATOM 757 N N . GLU A 1 101 ? 7.724 -16.498 -5.910 1.00 47.94 101 GLU A N 1
ATOM 758 C CA . GLU A 1 101 ? 6.592 -17.270 -6.513 1.00 47.94 101 GLU A CA 1
ATOM 759 C C . GLU A 1 101 ? 5.325 -16.410 -6.778 1.00 47.94 101 GLU A C 1
ATOM 761 O O . GLU A 1 101 ? 4.417 -16.827 -7.500 1.00 47.94 101 GLU A O 1
ATOM 766 N N . ASP A 1 102 ? 5.281 -15.148 -6.331 1.00 52.19 102 ASP A N 1
ATOM 767 C CA . ASP A 1 102 ? 4.091 -14.265 -6.383 1.00 52.19 102 ASP A CA 1
ATOM 768 C C . ASP A 1 102 ? 3.791 -13.613 -7.739 1.00 52.19 102 ASP A C 1
ATOM 770 O O . ASP A 1 102 ? 2.913 -12.754 -7.884 1.00 52.19 102 ASP A O 1
ATOM 774 N N . VAL A 1 103 ? 4.525 -14.026 -8.766 1.00 49.09 103 VAL A N 1
ATOM 775 C CA . VAL A 1 103 ? 4.478 -13.431 -10.101 1.00 49.09 103 VAL A CA 1
ATOM 776 C C . VAL A 1 103 ? 3.075 -13.564 -10.716 1.00 49.09 103 VAL A C 1
ATOM 778 O O . VAL A 1 103 ? 2.620 -12.658 -11.406 1.00 49.09 103 VAL A O 1
ATOM 781 N N . GLN A 1 104 ? 2.332 -14.630 -10.407 1.00 44.50 104 GLN A N 1
ATOM 782 C CA . GLN A 1 104 ? 1.020 -14.907 -11.013 1.00 44.50 104 GLN A CA 1
ATOM 783 C C . GLN A 1 104 ? -0.113 -13.983 -10.517 1.00 44.50 104 GLN A C 1
ATOM 785 O O . GLN A 1 104 ? -0.970 -13.569 -11.306 1.00 44.50 104 GLN A O 1
ATOM 790 N N . TYR A 1 105 ? -0.110 -13.597 -9.235 1.00 50.78 105 TYR A N 1
ATOM 791 C CA . TYR A 1 105 ? -1.105 -12.656 -8.696 1.00 50.78 105 TYR A CA 1
ATOM 792 C C . TYR A 1 105 ? -0.827 -11.220 -9.163 1.00 50.78 105 TYR A C 1
ATOM 794 O O . TYR A 1 105 ? -1.745 -10.504 -9.580 1.00 50.78 105 TYR A O 1
ATOM 802 N N . ALA A 1 106 ? 0.455 -10.832 -9.190 1.00 50.81 106 ALA A N 1
ATOM 803 C CA . ALA A 1 106 ? 0.890 -9.561 -9.761 1.00 50.81 106 ALA A CA 1
ATOM 804 C C . ALA A 1 106 ? 0.485 -9.448 -11.240 1.00 50.81 106 ALA A C 1
ATOM 806 O O . ALA A 1 106 ? -0.133 -8.458 -11.626 1.00 50.81 106 ALA A O 1
ATOM 807 N N . ILE A 1 107 ? 0.729 -10.493 -12.045 1.00 56.69 107 ILE A N 1
ATOM 808 C CA . ILE A 1 107 ? 0.343 -10.536 -13.465 1.00 56.69 107 ILE A CA 1
ATOM 809 C C . ILE A 1 107 ? -1.164 -10.306 -13.646 1.00 56.69 107 ILE A C 1
ATOM 811 O O . ILE A 1 107 ? -1.557 -9.556 -14.534 1.00 56.69 107 ILE A O 1
ATOM 815 N N . THR A 1 108 ? -2.021 -10.891 -12.805 1.00 56.78 108 THR A N 1
ATOM 816 C CA . THR A 1 108 ? -3.483 -10.742 -12.947 1.00 56.78 108 THR A CA 1
ATOM 817 C C . THR A 1 108 ? -3.956 -9.304 -12.704 1.00 56.78 108 THR A C 1
ATOM 819 O O . THR A 1 108 ? -4.841 -8.821 -13.409 1.00 56.78 108 THR A O 1
ATOM 822 N N . THR A 1 109 ? -3.351 -8.600 -11.742 1.00 56.62 109 THR A N 1
ATOM 823 C CA . THR A 1 109 ? -3.661 -7.183 -11.470 1.00 56.62 109 THR A CA 1
ATOM 824 C C . THR A 1 109 ? -3.114 -6.283 -12.576 1.00 56.62 109 THR A C 1
ATOM 826 O O . THR A 1 109 ? -3.806 -5.395 -13.066 1.00 56.62 109 THR A O 1
ATOM 829 N N . ILE A 1 110 ? -1.895 -6.574 -13.032 1.00 62.44 110 ILE A N 1
ATOM 830 C CA . ILE A 1 110 ? -1.221 -5.845 -14.106 1.00 62.44 110 ILE A CA 1
ATOM 831 C C . ILE A 1 110 ? -1.999 -5.933 -15.430 1.00 62.44 110 ILE A C 1
ATOM 833 O O . ILE A 1 110 ? -2.157 -4.925 -16.116 1.00 62.44 110 ILE A O 1
ATOM 837 N N . LYS A 1 111 ? -2.552 -7.109 -15.760 1.00 61.22 111 LYS A N 1
ATOM 838 C CA . LYS A 1 111 ? -3.375 -7.335 -16.963 1.00 61.22 111 LYS A CA 1
ATOM 839 C C . LYS A 1 111 ? -4.590 -6.420 -17.080 1.00 61.22 111 LYS A C 1
ATOM 841 O O . LYS A 1 111 ? -5.086 -6.237 -18.184 1.00 61.22 111 LYS A O 1
ATOM 846 N N . ARG A 1 112 ? -5.090 -5.874 -15.969 1.00 60.03 112 ARG A N 1
ATOM 847 C CA . ARG A 1 112 ? -6.266 -4.996 -15.981 1.00 60.03 112 ARG A CA 1
ATOM 848 C C . ARG A 1 112 ? -5.924 -3.535 -16.257 1.00 60.03 112 ARG A C 1
ATOM 850 O O . ARG A 1 112 ? -6.765 -2.847 -16.821 1.00 60.03 112 ARG A O 1
ATOM 857 N N . ASN A 1 113 ? -4.728 -3.083 -15.872 1.00 63.75 113 ASN A N 1
ATOM 858 C CA . ASN A 1 113 ? -4.452 -1.654 -15.726 1.00 63.75 113 ASN A CA 1
ATOM 859 C C . ASN A 1 113 ? -3.180 -1.168 -16.473 1.00 63.75 113 ASN A C 1
ATOM 861 O O . ASN A 1 113 ? -2.920 0.022 -16.500 1.00 63.75 113 ASN A O 1
ATOM 865 N N . GLY A 1 114 ? -2.377 -2.042 -17.101 1.00 74.50 114 GLY A N 1
ATOM 866 C CA . GLY A 1 114 ? -1.144 -1.624 -17.803 1.00 74.50 114 GLY A CA 1
ATOM 867 C C . GLY A 1 114 ? 0.022 -1.271 -16.859 1.00 74.50 114 GLY A C 1
ATOM 868 O O . GLY A 1 114 ? -0.153 -1.214 -15.642 1.00 74.50 114 GLY A O 1
ATOM 869 N N . VAL A 1 115 ? 1.241 -1.093 -17.393 1.00 86.38 115 VAL A N 1
ATOM 870 C CA . VAL A 1 115 ? 2.476 -0.862 -16.609 1.00 86.38 115 VAL A CA 1
ATOM 871 C C . VAL A 1 115 ? 3.310 0.298 -17.144 1.00 86.38 115 VAL A C 1
ATOM 873 O O . VAL A 1 115 ? 3.769 0.271 -18.285 1.00 86.38 115 VAL A O 1
ATOM 876 N N . THR A 1 116 ? 3.652 1.230 -16.256 1.00 91.38 116 THR A N 1
ATOM 877 C CA . THR A 1 116 ? 4.671 2.259 -16.478 1.00 91.38 116 THR A CA 1
ATOM 878 C C . THR A 1 116 ? 5.989 1.893 -15.817 1.00 91.38 116 THR A C 1
ATOM 880 O O . THR A 1 116 ? 6.088 1.801 -14.595 1.00 91.38 116 THR A O 1
ATOM 883 N N . THR A 1 117 ? 7.042 1.724 -16.614 1.00 93.62 117 THR A N 1
ATOM 884 C CA . THR A 1 117 ? 8.401 1.505 -16.106 1.00 93.62 117 THR A CA 1
ATOM 885 C C . THR A 1 117 ? 9.080 2.834 -15.805 1.00 93.62 117 THR A C 1
ATOM 887 O O . THR A 1 117 ? 9.326 3.628 -16.710 1.00 93.62 117 THR A O 1
ATOM 890 N N . VAL A 1 118 ? 9.426 3.070 -14.541 1.00 95.06 118 VAL A N 1
ATOM 891 C CA . VAL A 1 118 ? 10.082 4.299 -14.087 1.00 95.06 118 VAL A CA 1
ATOM 892 C C . VAL A 1 118 ? 11.585 4.078 -13.935 1.00 95.06 118 VAL A C 1
ATOM 894 O O . VAL A 1 118 ? 12.021 3.138 -13.269 1.00 95.06 118 VAL A O 1
ATOM 897 N N . HIS A 1 119 ? 12.384 4.943 -14.558 1.00 95.31 119 HIS A N 1
ATOM 898 C CA . HIS A 1 119 ? 13.840 4.783 -14.650 1.00 95.31 119 HIS A CA 1
ATOM 899 C C . HIS A 1 119 ? 14.569 6.136 -14.766 1.00 95.31 119 HIS A C 1
ATOM 901 O O . HIS A 1 119 ? 13.962 7.197 -14.857 1.00 95.31 119 HIS A O 1
ATOM 907 N N . LYS A 1 120 ? 15.899 6.122 -14.804 1.00 95.62 120 LYS A N 1
ATOM 908 C CA . LYS A 1 120 ? 16.777 7.268 -15.094 1.00 95.62 120 LYS A CA 1
ATOM 909 C C . LYS A 1 120 ? 17.858 6.866 -16.105 1.00 95.62 120 LYS A C 1
ATOM 911 O O . LYS A 1 120 ? 19.036 7.202 -15.979 1.00 95.62 120 LYS A O 1
ATOM 916 N N . ALA A 1 121 ? 17.462 6.121 -17.138 1.00 93.75 121 ALA A N 1
ATOM 917 C CA . ALA A 1 121 ? 18.387 5.587 -18.152 1.00 93.75 121 ALA A CA 1
ATOM 918 C C . ALA A 1 121 ? 19.044 6.678 -19.023 1.00 93.75 121 ALA A C 1
ATOM 920 O O . ALA A 1 121 ? 20.055 6.423 -19.672 1.00 93.75 121 ALA A O 1
ATOM 921 N N . ASN A 1 122 ? 18.512 7.907 -19.008 1.00 92.38 122 ASN A N 1
ATOM 922 C CA . ASN A 1 122 ? 19.154 9.075 -19.615 1.00 92.38 122 ASN A CA 1
ATOM 923 C C . ASN A 1 122 ? 20.500 9.429 -18.951 1.00 92.38 122 ASN A C 1
ATOM 925 O O . ASN A 1 122 ? 21.388 9.946 -19.627 1.00 92.38 122 ASN A O 1
ATOM 929 N N . ILE A 1 123 ? 20.659 9.126 -17.658 1.00 96.12 123 ILE A N 1
ATOM 930 C CA . ILE A 1 123 ? 21.903 9.322 -16.902 1.00 96.12 123 ILE A CA 1
ATOM 931 C C . ILE A 1 123 ? 22.594 7.977 -16.655 1.00 96.12 123 ILE A C 1
ATOM 933 O O . ILE A 1 123 ? 23.734 7.776 -17.072 1.00 96.12 123 ILE A O 1
ATOM 937 N N . MET A 1 124 ? 21.900 7.021 -16.029 1.00 94.00 124 MET A N 1
ATOM 938 C CA . MET A 1 124 ? 22.443 5.702 -15.694 1.00 94.00 124 MET A CA 1
ATOM 939 C C . MET A 1 124 ? 22.239 4.707 -16.837 1.00 94.00 124 MET A C 1
ATOM 941 O O . MET A 1 124 ? 21.410 3.800 -16.781 1.00 94.00 124 MET A O 1
ATOM 945 N N . LYS A 1 125 ? 23.028 4.882 -17.898 1.00 93.50 125 LYS A N 1
ATOM 946 C CA . LYS A 1 125 ? 22.874 4.132 -19.154 1.00 93.50 125 LYS A CA 1
ATOM 947 C C . LYS A 1 125 ? 23.017 2.615 -19.007 1.00 93.50 125 LYS A C 1
ATOM 949 O O . LYS A 1 125 ? 22.443 1.893 -19.807 1.00 93.50 125 LYS A O 1
ATOM 954 N N . LEU A 1 126 ? 23.779 2.132 -18.022 1.00 93.12 126 LEU A N 1
ATOM 955 C CA . LEU A 1 126 ? 24.019 0.698 -17.828 1.00 93.12 126 LEU A CA 1
ATOM 956 C C . LEU A 1 126 ? 22.999 0.056 -16.883 1.00 93.12 126 LEU A C 1
ATOM 958 O O . LEU A 1 126 ? 22.296 -0.857 -17.297 1.00 93.12 126 LEU A O 1
ATOM 962 N N . SER A 1 127 ? 22.886 0.527 -15.637 1.00 93.69 127 SER A N 1
ATOM 963 C CA . SER A 1 127 ? 21.982 -0.082 -14.648 1.00 93.69 127 SER A CA 1
ATOM 964 C C . SER A 1 127 ? 20.515 0.084 -15.039 1.00 93.69 127 SER A C 1
ATOM 966 O O . SER A 1 127 ? 19.780 -0.895 -15.165 1.00 93.69 127 SER A O 1
ATOM 968 N N . ASP A 1 128 ? 20.104 1.323 -15.299 1.00 93.50 128 ASP A N 1
ATOM 969 C CA . ASP A 1 128 ? 18.723 1.637 -15.644 1.00 93.50 128 ASP A CA 1
ATOM 970 C C . ASP A 1 128 ? 18.429 1.348 -17.110 1.00 93.50 128 ASP A C 1
ATOM 972 O O . ASP A 1 128 ? 17.289 1.039 -17.450 1.00 93.50 128 ASP A O 1
ATOM 976 N N . GLY A 1 129 ? 19.452 1.394 -17.970 1.00 93.75 129 GLY A N 1
ATOM 977 C CA . GLY A 1 129 ? 19.338 0.903 -19.341 1.00 93.75 129 GLY A CA 1
ATOM 978 C C . GLY A 1 129 ? 19.016 -0.588 -19.385 1.00 93.75 129 GLY A C 1
ATOM 979 O O . GLY A 1 129 ? 18.045 -0.967 -20.033 1.00 93.75 129 GLY A O 1
ATOM 980 N N . LEU A 1 130 ? 19.745 -1.420 -18.628 1.00 95.38 130 LEU A N 1
ATOM 981 C CA . LEU A 1 130 ? 19.479 -2.860 -18.533 1.00 95.38 130 LEU A CA 1
ATOM 982 C C . LEU A 1 130 ? 18.083 -3.152 -17.965 1.00 95.38 130 LEU A C 1
ATOM 984 O O . LEU A 1 130 ? 17.374 -4.032 -18.464 1.00 95.38 130 LEU A O 1
ATOM 988 N N . PHE A 1 131 ? 17.683 -2.416 -16.925 1.00 93.50 131 PHE A N 1
ATOM 989 C CA . PHE A 1 131 ? 16.352 -2.533 -16.333 1.00 93.50 131 PHE A CA 1
ATOM 990 C C . PHE A 1 131 ? 15.250 -2.195 -17.345 1.00 93.50 131 PHE A C 1
ATOM 992 O O . PHE A 1 131 ? 14.323 -2.987 -17.530 1.00 93.50 131 PHE A O 1
ATOM 999 N N . LEU A 1 132 ? 15.376 -1.063 -18.045 1.00 92.44 132 LEU A N 1
ATOM 1000 C CA . LEU A 1 132 ? 14.418 -0.633 -19.061 1.00 92.44 132 LEU A CA 1
ATOM 1001 C C . LEU A 1 132 ? 14.346 -1.615 -20.235 1.00 92.44 132 LEU A C 1
ATOM 1003 O O . LEU A 1 132 ? 13.254 -1.990 -20.659 1.00 92.44 132 LEU A O 1
ATOM 1007 N N . GLU A 1 133 ? 15.495 -2.055 -20.751 1.00 93.75 133 GLU A N 1
ATOM 1008 C CA . GLU A 1 133 ? 15.564 -3.026 -21.845 1.00 93.75 133 GLU A CA 1
ATOM 1009 C C . GLU A 1 133 ? 14.886 -4.340 -21.456 1.00 93.75 133 GLU A C 1
ATOM 1011 O O . GLU A 1 133 ? 14.095 -4.895 -22.221 1.00 93.75 133 GLU A O 1
ATOM 1016 N N . THR A 1 134 ? 15.136 -4.815 -20.236 1.00 92.06 134 THR A N 1
ATOM 1017 C CA . THR A 1 134 ? 14.508 -6.044 -19.752 1.00 92.06 134 THR A CA 1
ATOM 1018 C C . THR A 1 134 ? 13.018 -5.881 -19.544 1.00 92.06 134 THR A C 1
ATOM 1020 O O . THR A 1 134 ? 12.274 -6.772 -19.941 1.00 92.06 134 THR A O 1
ATOM 1023 N N . SER A 1 135 ? 12.569 -4.744 -19.014 1.00 89.69 135 SER A N 1
ATOM 1024 C CA . SER A 1 135 ? 11.143 -4.440 -18.904 1.00 89.69 135 SER A CA 1
ATOM 1025 C C . SER A 1 135 ? 10.458 -4.464 -20.278 1.00 89.69 135 SER A C 1
ATOM 1027 O O . SER A 1 135 ? 9.468 -5.167 -20.467 1.00 89.69 135 SER A O 1
ATOM 1029 N N . ARG A 1 136 ? 11.057 -3.817 -21.288 1.00 90.25 136 ARG A N 1
ATOM 1030 C CA . ARG A 1 136 ? 10.561 -3.829 -22.678 1.00 90.25 136 ARG A CA 1
ATOM 1031 C C . ARG A 1 136 ? 10.569 -5.220 -23.305 1.00 90.25 136 ARG A C 1
ATOM 1033 O O . ARG A 1 136 ? 9.675 -5.555 -24.075 1.00 90.25 136 ARG A O 1
ATOM 1040 N N . ARG A 1 137 ? 11.583 -6.038 -23.016 1.00 91.06 137 ARG A N 1
ATOM 1041 C CA . ARG A 1 137 ? 11.646 -7.429 -23.482 1.00 91.06 137 ARG A CA 1
ATOM 1042 C C . ARG A 1 137 ? 10.540 -8.271 -22.849 1.00 91.06 137 ARG A C 1
ATOM 1044 O O . ARG A 1 137 ? 9.866 -8.983 -23.580 1.00 91.06 137 ARG A O 1
ATOM 1051 N N . MET A 1 138 ? 10.322 -8.135 -21.542 1.00 86.12 138 MET A N 1
ATOM 1052 C CA . MET A 1 138 ? 9.243 -8.827 -20.835 1.00 86.12 138 MET A CA 1
ATOM 1053 C C . MET A 1 138 ? 7.862 -8.397 -21.328 1.00 86.12 138 MET A C 1
ATOM 1055 O O . MET A 1 138 ? 6.994 -9.244 -21.488 1.00 86.12 138 MET A O 1
ATOM 1059 N N . ALA A 1 139 ? 7.663 -7.114 -21.640 1.00 86.12 139 ALA A N 1
ATOM 1060 C CA . ALA A 1 139 ? 6.404 -6.625 -22.202 1.00 86.12 139 ALA A CA 1
ATOM 1061 C C . ALA A 1 139 ? 6.020 -7.341 -23.513 1.00 86.12 139 ALA A C 1
ATOM 1063 O O . ALA A 1 139 ? 4.845 -7.574 -23.767 1.00 86.12 139 ALA A O 1
ATOM 1064 N N . LYS A 1 140 ? 7.000 -7.779 -24.319 1.00 88.44 140 LYS A N 1
ATOM 1065 C CA . LYS A 1 140 ? 6.738 -8.568 -25.538 1.00 88.44 140 LYS A CA 1
ATOM 1066 C C . LYS A 1 140 ? 6.198 -9.970 -25.249 1.00 88.44 140 LYS A C 1
ATOM 1068 O O . LYS A 1 140 ? 5.541 -10.541 -26.113 1.00 88.44 140 LYS A O 1
ATOM 1073 N N . GLU A 1 141 ? 6.492 -10.533 -24.077 1.00 88.31 141 GLU A N 1
ATOM 1074 C CA . GLU A 1 141 ? 5.958 -11.834 -23.652 1.00 88.31 141 GLU A CA 1
ATOM 1075 C C . GLU A 1 141 ? 4.493 -11.734 -23.195 1.00 88.31 141 GLU A C 1
ATOM 1077 O O . GLU A 1 141 ? 3.798 -12.747 -23.170 1.00 88.31 141 GLU A O 1
ATOM 1082 N N . TYR A 1 142 ? 4.018 -10.520 -22.893 1.00 85.19 142 TYR A N 1
ATOM 1083 C CA . TYR A 1 142 ? 2.652 -10.229 -22.458 1.00 85.19 142 TYR A CA 1
ATOM 1084 C C . TYR A 1 142 ? 2.032 -9.097 -23.298 1.00 85.19 142 TYR A C 1
ATOM 1086 O O . TYR A 1 142 ? 1.804 -8.000 -22.781 1.00 85.19 142 TYR A O 1
ATOM 1094 N N . PRO A 1 143 ? 1.771 -9.328 -24.598 1.00 84.12 143 PRO A N 1
ATOM 1095 C CA . PRO A 1 143 ? 1.278 -8.296 -25.514 1.00 84.12 143 PRO A CA 1
ATOM 1096 C C . PRO A 1 143 ? -0.099 -7.730 -25.134 1.00 84.12 143 PRO A C 1
ATOM 1098 O O . PRO A 1 143 ? -0.494 -6.688 -25.650 1.00 84.12 143 PRO A O 1
ATOM 1101 N N . GLU A 1 144 ? -0.841 -8.405 -24.255 1.00 83.19 144 GLU A N 1
ATOM 1102 C CA . GLU A 1 144 ? -2.117 -7.940 -23.712 1.00 83.19 144 GLU A CA 1
ATOM 1103 C C . GLU A 1 144 ? -1.984 -6.837 -22.647 1.00 83.19 144 GLU A C 1
ATOM 1105 O O . GLU A 1 144 ? -2.983 -6.207 -22.306 1.00 83.19 144 GLU A O 1
ATOM 1110 N N . ILE A 1 145 ? -0.783 -6.612 -22.103 1.00 83.56 145 ILE A N 1
ATOM 1111 C CA . ILE A 1 145 ? -0.511 -5.572 -21.106 1.00 83.56 145 ILE A CA 1
ATOM 1112 C C . ILE A 1 145 ? 0.061 -4.345 -21.820 1.00 83.56 145 ILE A C 1
ATOM 1114 O O . ILE A 1 145 ? 1.139 -4.412 -22.411 1.00 83.56 145 ILE A O 1
ATOM 1118 N N . GLU A 1 146 ? -0.626 -3.203 -21.725 1.00 85.44 146 GLU A N 1
ATOM 1119 C CA . GLU A 1 146 ? -0.063 -1.932 -22.187 1.00 85.44 146 GLU A CA 1
ATOM 1120 C C . GLU A 1 146 ? 1.193 -1.596 -21.374 1.00 85.44 146 GLU A C 1
ATOM 1122 O O . GLU A 1 146 ? 1.180 -1.622 -20.142 1.00 85.44 146 GLU A O 1
ATOM 1127 N N . HIS A 1 147 ? 2.291 -1.295 -22.065 1.00 91.12 147 HIS A N 1
ATOM 1128 C CA . HIS A 1 147 ? 3.578 -0.983 -21.454 1.00 91.12 147 HIS A CA 1
ATOM 1129 C C . HIS A 1 147 ? 4.101 0.352 -21.970 1.00 91.12 147 HIS A C 1
ATOM 1131 O O . HIS A 1 147 ? 4.228 0.554 -23.179 1.00 91.12 147 HIS A O 1
ATOM 1137 N N . ASN A 1 148 ? 4.438 1.250 -21.048 1.00 92.69 148 ASN A N 1
ATOM 1138 C CA . ASN A 1 148 ? 5.135 2.497 -21.340 1.00 92.69 148 ASN A CA 1
ATOM 1139 C C . ASN A 1 148 ? 6.290 2.729 -20.348 1.00 92.69 148 ASN A C 1
ATOM 1141 O O . ASN A 1 148 ? 6.444 2.021 -19.349 1.00 92.69 148 ASN A O 1
ATOM 1145 N N . ASP A 1 149 ? 7.151 3.707 -20.635 1.00 94.19 149 ASP A N 1
ATOM 1146 C CA . ASP A 1 149 ? 8.268 4.084 -19.768 1.00 94.19 149 ASP A CA 1
ATOM 1147 C C . ASP A 1 149 ? 8.367 5.594 -19.554 1.00 94.19 149 ASP A C 1
ATOM 1149 O O . ASP A 1 149 ? 7.981 6.397 -20.405 1.00 94.19 149 ASP A O 1
ATOM 1153 N N . MET A 1 150 ? 8.860 5.984 -18.377 1.00 94.31 150 MET A N 1
ATOM 1154 C CA . MET A 1 150 ? 8.990 7.381 -17.982 1.00 94.31 150 MET A CA 1
ATOM 1155 C C . MET A 1 150 ? 10.235 7.599 -17.122 1.00 94.31 150 MET A C 1
ATOM 1157 O O . MET A 1 150 ? 10.548 6.814 -16.225 1.00 94.31 150 MET A O 1
ATOM 1161 N N . ILE A 1 151 ? 10.929 8.717 -17.346 1.00 96.50 151 ILE A N 1
ATOM 1162 C CA . ILE A 1 151 ? 12.023 9.111 -16.458 1.00 96.50 151 ILE A CA 1
ATOM 1163 C C . ILE A 1 151 ? 11.491 9.547 -15.086 1.00 96.50 151 ILE A C 1
ATOM 1165 O O . ILE A 1 151 ? 10.472 10.232 -15.010 1.00 96.50 151 ILE A O 1
ATOM 1169 N N . ILE A 1 152 ? 12.202 9.208 -14.010 1.00 95.62 152 ILE A N 1
ATOM 1170 C CA . ILE A 1 152 ? 11.767 9.452 -12.625 1.00 95.62 152 ILE A CA 1
ATOM 1171 C C . ILE A 1 152 ? 11.469 10.929 -12.333 1.00 95.62 152 ILE A C 1
ATOM 1173 O O . ILE A 1 152 ? 10.506 11.216 -11.632 1.00 95.62 152 ILE A O 1
ATOM 1177 N N . ASP A 1 153 ? 12.212 11.879 -12.913 1.00 95.12 153 ASP A N 1
ATOM 1178 C CA . ASP A 1 153 ? 11.944 13.308 -12.675 1.00 95.12 153 ASP A CA 1
ATOM 1179 C C . ASP A 1 153 ? 10.574 13.710 -13.222 1.00 95.12 153 ASP A C 1
ATOM 1181 O O . ASP A 1 153 ? 9.777 14.333 -12.523 1.00 95.12 153 ASP A O 1
ATOM 1185 N N . ASN A 1 154 ? 10.287 13.307 -14.466 1.00 94.62 154 ASN A N 1
ATOM 1186 C CA . ASN A 1 154 ? 8.993 13.556 -15.086 1.00 94.62 154 ASN A CA 1
ATOM 1187 C C . ASN A 1 154 ? 7.901 12.776 -14.349 1.00 94.62 154 ASN A C 1
ATOM 1189 O O . ASN A 1 154 ? 6.843 13.330 -14.094 1.00 94.62 154 ASN A O 1
ATOM 1193 N N . CYS A 1 155 ? 8.175 11.540 -13.922 1.00 94.75 155 CYS A N 1
ATOM 1194 C CA . CYS A 1 155 ? 7.246 10.751 -13.117 1.00 94.75 155 CYS A CA 1
ATOM 1195 C C . CYS A 1 155 ? 6.828 11.500 -11.846 1.00 94.75 155 CYS A C 1
ATOM 1197 O O . CYS A 1 155 ? 5.637 11.624 -11.584 1.00 94.75 155 CYS A O 1
ATOM 1199 N N . CYS A 1 156 ? 7.774 12.062 -11.089 1.00 94.38 156 CYS A N 1
ATOM 1200 C CA . CYS A 1 156 ? 7.463 12.847 -9.894 1.00 94.38 156 CYS A CA 1
ATOM 1201 C C . CYS A 1 156 ? 6.640 14.102 -10.221 1.00 94.38 156 CYS A C 1
ATOM 1203 O O . CYS A 1 156 ? 5.672 14.396 -9.522 1.00 94.38 156 CYS A O 1
ATOM 1205 N N . MET A 1 157 ? 6.975 14.819 -11.300 1.00 94.44 157 MET A N 1
ATOM 1206 C CA . MET A 1 157 ? 6.184 15.976 -11.744 1.00 94.44 157 MET A CA 1
ATOM 1207 C C . MET A 1 157 ? 4.752 15.577 -12.127 1.00 94.44 157 MET A C 1
ATOM 1209 O O . MET A 1 157 ? 3.790 16.235 -11.730 1.00 94.44 157 MET A O 1
ATOM 1213 N N . GLN A 1 158 ? 4.602 14.481 -12.870 1.00 93.31 158 GLN A N 1
ATOM 1214 C CA . GLN A 1 158 ? 3.318 13.962 -13.331 1.00 93.31 158 GLN A CA 1
ATOM 1215 C C . GLN A 1 158 ? 2.475 13.387 -12.193 1.00 93.31 158 GLN A C 1
ATOM 1217 O O . GLN A 1 158 ? 1.259 13.545 -12.217 1.00 93.31 158 GLN A O 1
ATOM 1222 N N . LEU A 1 159 ? 3.089 12.767 -11.182 1.00 93.06 159 LEU A N 1
ATOM 1223 C CA . LEU A 1 159 ? 2.377 12.267 -10.005 1.00 93.06 159 LEU A CA 1
ATOM 1224 C C . LEU A 1 159 ? 1.682 13.403 -9.258 1.00 93.06 159 LEU A C 1
ATOM 1226 O O . LEU A 1 159 ? 0.537 13.258 -8.853 1.00 93.06 159 LEU A O 1
ATOM 1230 N N . VAL A 1 160 ? 2.341 14.553 -9.124 1.00 92.62 160 VAL A N 1
ATOM 1231 C CA . VAL A 1 160 ? 1.744 15.716 -8.457 1.00 92.62 160 VAL A CA 1
ATOM 1232 C C . VAL A 1 160 ? 0.728 16.422 -9.360 1.00 92.62 160 VAL A C 1
ATOM 1234 O O . VAL A 1 160 ? -0.320 16.851 -8.887 1.00 92.62 160 VAL A O 1
ATOM 1237 N N . ALA A 1 161 ? 1.010 16.545 -10.661 1.00 93.25 161 ALA A N 1
ATOM 1238 C CA . ALA A 1 161 ? 0.162 17.310 -11.577 1.00 93.25 161 ALA A CA 1
ATOM 1239 C C . ALA A 1 161 ? -1.070 16.538 -12.083 1.00 93.25 161 ALA A C 1
ATOM 1241 O O . ALA A 1 161 ? -2.153 17.105 -12.227 1.00 93.25 161 ALA A O 1
ATOM 1242 N N . ARG A 1 162 ? -0.901 15.259 -12.429 1.00 91.81 162 ARG A N 1
ATOM 1243 C CA . ARG A 1 162 ? -1.900 14.405 -13.092 1.00 91.81 162 ARG A CA 1
ATOM 1244 C C . ARG A 1 162 ? -1.739 12.936 -12.648 1.00 91.81 162 ARG A C 1
ATOM 1246 O O . ARG A 1 162 ? -1.420 12.090 -13.485 1.00 91.81 162 ARG A O 1
ATOM 1253 N N . PRO A 1 163 ? -1.977 12.601 -11.366 1.00 89.94 163 PRO A N 1
ATOM 1254 C CA . PRO A 1 163 ? -1.755 11.248 -10.841 1.00 89.94 163 PRO A CA 1
ATOM 1255 C C . PRO A 1 163 ? -2.618 10.170 -11.513 1.00 89.94 163 PRO A C 1
ATOM 1257 O O . PRO A 1 163 ? -2.163 9.046 -11.675 1.00 89.94 163 PRO A O 1
ATOM 1260 N N . HIS A 1 164 ? -3.829 10.517 -11.964 1.00 87.62 164 HIS A N 1
ATOM 1261 C CA . HIS A 1 164 ? -4.807 9.592 -12.564 1.00 87.62 164 HIS A CA 1
ATOM 1262 C C . HIS A 1 164 ? -4.357 8.911 -13.867 1.00 87.62 164 HIS A C 1
ATOM 1264 O O . HIS A 1 164 ? -5.082 8.075 -14.386 1.00 87.62 164 HIS A O 1
ATOM 1270 N N . GLN A 1 165 ? -3.214 9.306 -14.436 1.00 85.75 165 GLN A N 1
ATOM 1271 C CA . GLN A 1 165 ? -2.654 8.657 -15.624 1.00 85.75 165 GLN A CA 1
ATOM 1272 C C . GLN A 1 165 ? -1.867 7.378 -15.296 1.00 85.75 165 GLN A C 1
ATOM 1274 O O . GLN A 1 165 ? -1.470 6.671 -16.216 1.00 85.75 165 GLN A O 1
ATOM 1279 N N . PHE A 1 166 ? -1.559 7.139 -14.017 1.00 87.62 166 PHE A N 1
ATOM 1280 C CA . PHE A 1 166 ? -0.759 6.003 -13.578 1.00 87.62 166 PHE A CA 1
ATOM 1281 C C . PHE A 1 166 ? -1.639 4.918 -12.980 1.00 87.62 166 PHE A C 1
ATOM 1283 O O . PHE A 1 166 ? -2.457 5.184 -12.102 1.00 87.62 166 PHE A O 1
ATOM 1290 N N . ASP A 1 167 ? -1.364 3.692 -13.400 1.00 83.75 167 ASP A N 1
ATOM 1291 C CA . ASP A 1 167 ? -2.061 2.498 -12.950 1.00 83.75 167 ASP A CA 1
ATOM 1292 C C . ASP A 1 167 ? -1.124 1.583 -12.152 1.00 83.75 167 ASP A C 1
ATOM 1294 O O . ASP A 1 167 ? -1.171 1.549 -10.921 1.00 83.75 167 ASP A O 1
ATOM 1298 N N . VAL A 1 168 ? -0.207 0.883 -12.833 1.00 87.75 168 VAL A N 1
ATOM 1299 C CA . VAL A 1 168 ? 0.876 0.129 -12.185 1.00 87.75 168 VAL A CA 1
ATOM 1300 C C . VAL A 1 168 ? 2.218 0.754 -12.532 1.00 87.75 168 VAL A C 1
ATOM 1302 O O . VAL A 1 168 ? 2.582 0.862 -13.698 1.00 87.75 168 VAL A O 1
ATOM 1305 N N . MET A 1 169 ? 3.000 1.120 -11.517 1.00 89.44 169 MET A N 1
ATOM 1306 C CA . MET A 1 169 ? 4.355 1.640 -11.704 1.00 89.44 169 MET A CA 1
ATOM 1307 C C . MET A 1 169 ? 5.396 0.587 -11.326 1.00 89.44 169 MET A C 1
ATOM 1309 O O . MET A 1 169 ? 5.459 0.139 -10.182 1.00 89.44 169 MET A O 1
ATOM 1313 N N . LEU A 1 170 ? 6.250 0.224 -12.279 1.00 90.38 170 LEU A N 1
ATOM 1314 C CA . LEU A 1 170 ? 7.369 -0.690 -12.083 1.00 90.38 170 LEU A CA 1
ATOM 1315 C C . LEU A 1 170 ? 8.675 0.102 -11.985 1.00 90.38 170 LEU A C 1
ATOM 1317 O O . LEU A 1 170 ? 9.038 0.829 -12.904 1.00 90.38 170 LEU A O 1
ATOM 1321 N N . MET A 1 171 ? 9.420 -0.066 -10.894 1.00 92.56 171 MET A N 1
ATOM 1322 C CA . MET A 1 171 ? 10.678 0.655 -10.682 1.00 92.56 171 MET A CA 1
ATOM 1323 C C . MET A 1 171 ? 11.691 -0.154 -9.873 1.00 92.56 171 MET A C 1
ATOM 1325 O O . MET A 1 171 ? 11.378 -1.196 -9.289 1.00 92.56 171 MET A O 1
ATOM 1329 N N . THR A 1 172 ? 12.930 0.325 -9.843 1.00 90.50 172 THR A N 1
ATOM 1330 C CA . THR A 1 172 ? 13.982 -0.227 -8.986 1.00 90.50 172 THR A CA 1
ATOM 1331 C C . THR A 1 172 ? 13.794 0.220 -7.531 1.00 90.50 172 THR A C 1
ATOM 1333 O O . THR A 1 172 ? 13.121 1.212 -7.247 1.00 90.50 172 THR A O 1
ATOM 1336 N N . ASN A 1 173 ? 14.425 -0.494 -6.589 1.00 86.88 173 ASN A N 1
ATOM 1337 C CA . ASN A 1 173 ? 14.372 -0.156 -5.158 1.00 86.88 173 ASN A CA 1
ATOM 1338 C C . ASN A 1 173 ? 14.810 1.298 -4.883 1.00 86.88 173 ASN A C 1
ATOM 1340 O O . ASN A 1 173 ? 14.281 1.956 -3.996 1.00 86.88 173 ASN A O 1
ATOM 1344 N N . LEU A 1 174 ? 15.730 1.821 -5.702 1.00 89.31 174 LEU A N 1
ATOM 1345 C CA . LEU A 1 174 ? 16.263 3.174 -5.568 1.00 89.31 174 LEU A CA 1
ATOM 1346 C C . LEU A 1 174 ? 15.180 4.263 -5.640 1.00 89.31 174 LEU A C 1
ATOM 1348 O O . LEU A 1 174 ? 15.298 5.278 -4.960 1.00 89.31 174 LEU A O 1
ATOM 1352 N N . TYR A 1 175 ? 14.136 4.060 -6.447 1.00 92.06 175 TYR A N 1
ATOM 1353 C CA . TYR A 1 175 ? 13.071 5.051 -6.642 1.00 92.06 175 TYR A CA 1
ATOM 1354 C C . TYR A 1 175 ? 11.798 4.733 -5.868 1.00 92.06 175 TYR A C 1
ATOM 1356 O O . TYR A 1 175 ? 11.002 5.639 -5.628 1.00 92.06 175 TYR A O 1
ATOM 1364 N N . GLY A 1 176 ? 11.631 3.475 -5.446 1.00 87.44 176 GLY A N 1
ATOM 1365 C CA . GLY A 1 176 ? 10.435 2.993 -4.759 1.00 87.44 176 GLY A CA 1
ATOM 1366 C C . GLY A 1 176 ? 10.046 3.863 -3.569 1.00 87.44 176 GLY A C 1
ATOM 1367 O O . GLY A 1 176 ? 8.913 4.327 -3.506 1.00 87.44 176 GLY A O 1
ATOM 1368 N N . SER A 1 177 ? 11.001 4.151 -2.681 1.00 84.56 177 SER A N 1
ATOM 1369 C CA . SER A 1 177 ? 10.757 4.958 -1.477 1.00 84.56 177 SER A CA 1
ATOM 1370 C C . SER A 1 177 ? 10.409 6.418 -1.781 1.00 84.56 177 SER A C 1
ATOM 1372 O O . SER A 1 177 ? 9.619 7.033 -1.068 1.00 84.56 177 SER A O 1
ATOM 1374 N N . ILE A 1 178 ? 10.978 6.987 -2.846 1.00 90.25 178 ILE A N 1
ATOM 1375 C CA . ILE A 1 178 ? 10.700 8.365 -3.261 1.00 90.25 178 ILE A CA 1
ATOM 1376 C C . ILE A 1 178 ? 9.274 8.446 -3.794 1.00 90.25 178 ILE A C 1
ATOM 1378 O O . ILE A 1 178 ? 8.480 9.259 -3.322 1.00 90.25 178 ILE A O 1
ATOM 1382 N N . VAL A 1 179 ? 8.931 7.571 -4.740 1.00 91.25 179 VAL A N 1
ATOM 1383 C CA . VAL A 1 179 ? 7.603 7.558 -5.356 1.00 91.25 179 VAL A CA 1
ATOM 1384 C C . VAL A 1 179 ? 6.526 7.218 -4.327 1.00 91.25 179 VAL A C 1
ATOM 1386 O O . VAL A 1 179 ? 5.504 7.901 -4.279 1.00 91.25 179 VAL A O 1
ATOM 1389 N N . SER A 1 180 ? 6.762 6.239 -3.446 1.00 89.12 180 SER A N 1
ATOM 1390 C CA . SER A 1 180 ? 5.805 5.888 -2.391 1.00 89.12 180 SER A CA 1
ATOM 1391 C C . SER A 1 180 ? 5.547 7.056 -1.439 1.00 89.12 180 SER A C 1
ATOM 1393 O O . SER A 1 180 ? 4.404 7.282 -1.052 1.00 89.12 180 SER A O 1
ATOM 1395 N N . ASN A 1 181 ? 6.577 7.838 -1.096 1.00 88.44 181 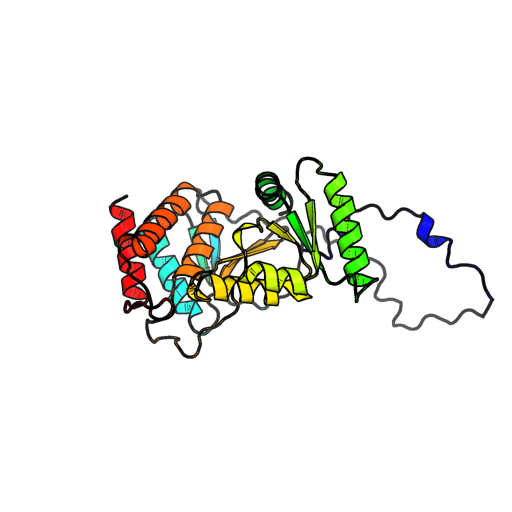ASN A N 1
ATOM 1396 C CA . ASN A 1 181 ? 6.425 9.019 -0.245 1.00 88.44 181 ASN A CA 1
ATOM 1397 C C . ASN A 1 181 ? 5.676 10.159 -0.951 1.00 88.44 181 ASN A C 1
ATOM 1399 O O . ASN A 1 181 ? 4.870 10.836 -0.315 1.00 88.44 181 ASN A O 1
ATOM 1403 N N . VAL A 1 182 ? 5.886 10.356 -2.257 1.00 91.25 182 VAL A N 1
ATOM 1404 C CA . VAL A 1 182 ? 5.110 11.333 -3.044 1.00 91.25 182 VAL A CA 1
ATOM 1405 C C . VAL A 1 182 ? 3.633 10.941 -3.077 1.00 91.25 182 VAL A C 1
ATOM 1407 O O . VAL A 1 182 ? 2.775 11.764 -2.765 1.00 91.25 182 VAL A O 1
ATOM 1410 N N . VAL A 1 183 ? 3.331 9.672 -3.373 1.00 90.25 183 VAL A N 1
ATOM 1411 C CA . VAL A 1 183 ? 1.954 9.145 -3.365 1.00 90.25 183 VAL A CA 1
ATOM 1412 C C . VAL A 1 183 ? 1.330 9.268 -1.976 1.00 90.25 183 VAL A C 1
ATOM 1414 O O . VAL A 1 183 ? 0.202 9.732 -1.844 1.00 90.25 183 VAL A O 1
ATOM 1417 N N . CYS A 1 184 ? 2.083 8.939 -0.926 1.00 89.19 184 CYS A N 1
ATOM 1418 C CA . CYS A 1 184 ? 1.664 9.122 0.459 1.00 89.19 184 CYS A CA 1
ATOM 1419 C C . CYS A 1 184 ? 1.287 10.581 0.770 1.00 89.19 184 CYS A C 1
ATOM 1421 O O . CYS A 1 184 ? 0.293 10.820 1.455 1.00 89.19 184 CYS A O 1
ATOM 1423 N N . GLY A 1 185 ? 2.056 11.551 0.264 1.00 88.06 185 GLY A N 1
ATOM 1424 C CA . GLY A 1 185 ? 1.747 12.974 0.405 1.00 88.06 185 GLY A CA 1
ATOM 1425 C C . GLY A 1 185 ? 0.463 13.376 -0.323 1.00 88.06 185 GLY A C 1
ATOM 1426 O O . GLY A 1 185 ? -0.354 14.098 0.240 1.00 88.06 185 GLY A O 1
ATOM 1427 N N . ILE A 1 186 ? 0.249 12.861 -1.538 1.00 88.31 186 ILE A N 1
ATOM 1428 C CA . ILE A 1 186 ? -0.959 13.131 -2.340 1.00 88.31 186 ILE A CA 1
ATOM 1429 C C . ILE A 1 186 ? -2.214 12.550 -1.672 1.00 88.31 186 ILE A C 1
ATOM 1431 O O . ILE A 1 186 ? -3.260 13.194 -1.667 1.00 88.31 186 ILE A O 1
ATOM 1435 N N . LEU A 1 187 ? -2.112 11.353 -1.086 1.00 85.56 187 LEU A N 1
ATOM 1436 C CA . LEU A 1 187 ? -3.224 10.682 -0.401 1.00 85.56 187 LEU A CA 1
ATOM 1437 C C . LEU A 1 187 ? -3.601 11.328 0.942 1.00 85.56 187 LEU A C 1
ATOM 1439 O O . LEU A 1 187 ? -4.655 11.010 1.486 1.00 85.56 187 LEU A O 1
ATOM 1443 N N . GLY A 1 188 ? -2.768 12.227 1.474 1.00 84.75 188 GLY A N 1
ATOM 1444 C CA . GLY A 1 188 ? -3.040 12.940 2.723 1.00 84.75 188 GLY A CA 1
ATOM 1445 C C . GLY A 1 188 ? -2.376 12.347 3.965 1.00 84.75 188 GLY A C 1
ATOM 1446 O O . GLY A 1 188 ? -2.678 12.793 5.066 1.00 84.75 188 GLY A O 1
ATOM 1447 N N . GLY A 1 189 ? -1.453 11.388 3.821 1.00 84.56 189 GLY A N 1
ATOM 1448 C CA . GLY A 1 189 ? -0.601 10.963 4.932 1.00 84.56 189 GLY A CA 1
ATOM 1449 C C . GLY A 1 189 ? -0.244 9.480 4.978 1.00 84.56 189 GLY A C 1
ATOM 1450 O O . GLY A 1 189 ? -0.807 8.628 4.292 1.00 84.56 189 GLY A O 1
ATOM 1451 N N . ALA A 1 190 ? 0.725 9.184 5.844 1.00 85.69 190 ALA A N 1
ATOM 1452 C CA . ALA A 1 190 ? 1.288 7.851 6.068 1.00 85.69 190 ALA A CA 1
ATOM 1453 C C . ALA A 1 190 ? 0.289 6.860 6.681 1.00 85.69 190 ALA A C 1
ATOM 1455 O O . ALA A 1 190 ? 0.419 5.654 6.479 1.00 85.69 190 ALA A O 1
ATOM 1456 N N . GLY A 1 191 ? -0.712 7.373 7.402 1.00 87.69 191 GLY A N 1
ATOM 1457 C CA . GLY A 1 191 ? -1.694 6.590 8.148 1.00 87.69 191 GLY A CA 1
ATOM 1458 C C . GLY A 1 191 ? -2.711 5.832 7.297 1.00 87.69 191 GLY A C 1
ATOM 1459 O O . GLY A 1 191 ? -3.500 5.080 7.857 1.00 87.69 191 GLY A O 1
ATOM 1460 N N . LEU A 1 192 ? -2.701 5.992 5.968 1.00 89.75 192 LEU A N 1
ATOM 1461 C CA . LEU A 1 192 ? -3.705 5.408 5.068 1.00 89.75 192 LEU A CA 1
ATOM 1462 C C . LEU A 1 192 ? -3.167 4.282 4.176 1.00 89.75 192 LEU A C 1
ATOM 1464 O O . LEU A 1 192 ? -3.921 3.388 3.783 1.00 89.75 192 LEU A O 1
ATOM 1468 N N . LEU A 1 193 ? -1.877 4.329 3.842 1.00 89.56 193 LEU A N 1
ATOM 1469 C CA . LEU A 1 193 ? -1.275 3.462 2.835 1.00 89.56 193 LEU A CA 1
ATOM 1470 C C . LEU A 1 193 ? -0.928 2.090 3.428 1.00 89.56 193 LEU A C 1
ATOM 1472 O O . LEU A 1 193 ? -0.182 2.018 4.404 1.00 89.56 193 LEU A O 1
ATOM 1476 N N . SER A 1 194 ? -1.404 1.005 2.815 1.00 91.31 194 SER A N 1
ATOM 1477 C CA . SER A 1 194 ? -0.928 -0.357 3.092 1.00 91.31 194 SER A CA 1
ATOM 1478 C C . SER A 1 194 ? 0.183 -0.768 2.126 1.00 91.31 194 SER A C 1
ATOM 1480 O O . SER A 1 194 ? 0.297 -0.262 1.009 1.00 91.31 194 SER A O 1
ATOM 1482 N N . GLY A 1 195 ? 1.036 -1.675 2.587 1.00 88.69 195 GLY A N 1
ATOM 1483 C CA . GLY A 1 195 ? 2.153 -2.257 1.865 1.00 88.69 195 GLY A CA 1
ATOM 1484 C C . GLY A 1 195 ? 2.082 -3.779 1.908 1.00 88.69 195 GLY A C 1
ATOM 1485 O O . GLY A 1 195 ? 1.616 -4.390 2.872 1.00 88.69 195 GLY A O 1
ATOM 1486 N N . ARG A 1 196 ? 2.544 -4.400 0.826 1.00 88.06 196 ARG A N 1
ATOM 1487 C CA . ARG A 1 196 ? 2.555 -5.852 0.661 1.00 88.06 196 ARG A CA 1
ATOM 1488 C C . ARG A 1 196 ? 3.922 -6.245 0.123 1.00 88.06 196 ARG A C 1
ATOM 1490 O O . ARG A 1 196 ? 4.306 -5.805 -0.960 1.00 88.06 196 ARG A O 1
ATOM 1497 N N . ASN A 1 197 ? 4.654 -7.048 0.881 1.00 85.50 197 ASN A N 1
ATOM 1498 C CA . ASN A 1 197 ? 5.919 -7.624 0.456 1.00 85.50 197 ASN A CA 1
ATOM 1499 C C . ASN A 1 197 ? 5.678 -9.095 0.183 1.00 85.50 197 ASN A C 1
ATOM 1501 O O . ASN A 1 197 ? 5.326 -9.869 1.070 1.00 85.50 197 ASN A O 1
ATOM 1505 N N . TYR A 1 198 ? 5.844 -9.444 -1.073 1.00 78.75 198 TYR A N 1
ATOM 1506 C CA . TYR A 1 198 ? 5.587 -10.766 -1.588 1.00 78.75 198 TYR A CA 1
ATOM 1507 C C . TYR A 1 198 ? 6.926 -11.453 -1.847 1.00 78.75 198 TYR A C 1
ATOM 1509 O O . TYR A 1 198 ? 7.797 -10.872 -2.504 1.00 78.75 198 TYR A O 1
ATOM 1517 N N . GLY A 1 199 ? 7.090 -12.643 -1.279 1.00 66.69 199 GLY A N 1
ATOM 1518 C CA . GLY A 1 199 ? 8.153 -13.573 -1.609 1.00 66.69 199 GLY A CA 1
ATOM 1519 C C . GLY A 1 199 ? 7.611 -14.995 -1.784 1.00 66.69 199 GLY A C 1
ATOM 1520 O O . GLY A 1 199 ? 6.549 -15.353 -1.292 1.00 66.69 199 GLY A O 1
ATOM 1521 N N . ASP A 1 200 ? 8.415 -15.831 -2.431 1.00 55.84 200 ASP A N 1
ATOM 1522 C CA . ASP A 1 200 ? 8.222 -17.249 -2.759 1.00 55.84 200 ASP A CA 1
ATOM 1523 C C . ASP A 1 200 ? 7.274 -18.011 -1.846 1.00 55.84 200 ASP A C 1
ATOM 1525 O O . ASP A 1 200 ? 6.305 -18.632 -2.264 1.00 55.84 200 ASP A O 1
ATOM 1529 N N . HIS A 1 201 ? 7.612 -18.006 -0.568 1.00 62.84 201 HIS A N 1
ATOM 1530 C CA . HIS A 1 201 ? 6.968 -18.855 0.418 1.00 62.84 201 HIS A CA 1
ATOM 1531 C C . HIS A 1 201 ? 6.310 -18.025 1.514 1.00 62.84 201 HIS A C 1
ATOM 1533 O O . HIS A 1 201 ? 5.653 -18.576 2.398 1.00 62.84 201 HIS A O 1
ATOM 1539 N N . TYR A 1 202 ? 6.497 -16.707 1.470 1.00 71.12 202 TYR A N 1
ATOM 1540 C CA . TYR A 1 202 ? 6.177 -15.802 2.556 1.00 71.12 202 TYR A CA 1
ATOM 1541 C C . TYR A 1 202 ? 5.597 -14.514 1.992 1.00 71.12 202 TYR A C 1
ATOM 1543 O O . TYR A 1 202 ? 6.184 -13.879 1.125 1.00 71.12 202 TYR A O 1
ATOM 1551 N N . ALA A 1 203 ? 4.476 -14.085 2.552 1.00 81.62 203 ALA A N 1
ATOM 1552 C CA . ALA A 1 203 ? 3.923 -12.768 2.302 1.00 81.62 203 ALA A CA 1
ATOM 1553 C C . ALA A 1 203 ? 3.913 -11.990 3.618 1.00 81.62 203 ALA A C 1
ATOM 1555 O O . ALA A 1 203 ? 3.487 -12.511 4.650 1.00 81.62 203 ALA A O 1
ATOM 1556 N N . VAL A 1 204 ? 4.384 -10.748 3.573 1.00 85.94 204 VAL A N 1
ATOM 1557 C CA . VAL A 1 204 ? 4.400 -9.827 4.709 1.00 85.94 204 VAL A CA 1
ATOM 1558 C C . VAL A 1 204 ? 3.531 -8.629 4.368 1.00 85.94 204 VAL A C 1
ATOM 1560 O O . VAL A 1 204 ? 3.751 -7.945 3.368 1.00 85.94 204 VAL A O 1
ATOM 1563 N N . PHE A 1 205 ? 2.556 -8.362 5.226 1.00 91.06 205 PHE A N 1
ATOM 1564 C CA . PHE A 1 205 ? 1.640 -7.238 5.102 1.00 91.06 205 PHE A CA 1
ATOM 1565 C C . PHE A 1 205 ? 1.980 -6.229 6.193 1.00 91.06 205 PHE A C 1
ATOM 1567 O O . PHE A 1 205 ? 1.997 -6.568 7.374 1.00 91.06 205 PHE A O 1
ATOM 1574 N N . GLU A 1 206 ? 2.289 -5.002 5.792 1.00 90.06 206 GLU A N 1
ATOM 1575 C CA . GLU A 1 206 ? 2.710 -3.926 6.691 1.00 90.06 206 GLU A CA 1
ATOM 1576 C C . GLU A 1 206 ? 2.094 -2.596 6.233 1.00 90.06 206 GLU A C 1
ATOM 1578 O O . GLU A 1 206 ? 1.599 -2.503 5.110 1.00 90.06 206 GLU A O 1
ATOM 1583 N N . PRO A 1 207 ? 2.086 -1.535 7.052 1.00 89.75 207 PRO A N 1
ATOM 1584 C CA . PRO A 1 207 ? 1.833 -0.192 6.548 1.00 89.75 207 PRO A CA 1
ATOM 1585 C C . PRO A 1 207 ? 2.805 0.147 5.408 1.00 89.75 207 PRO A C 1
ATOM 1587 O O . PRO A 1 207 ? 3.994 -0.151 5.474 1.00 89.75 207 PRO A O 1
ATOM 1590 N N . GLY A 1 208 ? 2.316 0.804 4.356 1.00 82.81 208 GLY A N 1
ATOM 1591 C CA . GLY A 1 208 ? 3.112 1.133 3.167 1.00 82.81 208 GLY A CA 1
ATOM 1592 C C . GLY A 1 208 ? 4.206 2.171 3.424 1.00 82.81 208 GLY A C 1
ATOM 1593 O O . GLY A 1 208 ? 5.060 2.401 2.571 1.00 82.81 208 GLY A O 1
ATOM 1594 N N . THR A 1 209 ? 4.203 2.784 4.607 1.00 81.00 209 THR A N 1
ATOM 1595 C CA . THR A 1 209 ? 5.267 3.667 5.076 1.00 81.00 209 THR A CA 1
ATOM 1596 C C . THR A 1 209 ? 5.948 3.063 6.298 1.00 81.00 209 THR A C 1
ATOM 1598 O O . THR A 1 209 ? 5.302 2.593 7.233 1.00 81.00 209 THR A O 1
ATOM 1601 N N . ARG A 1 210 ? 7.283 3.110 6.322 1.00 75.31 210 ARG A N 1
ATOM 1602 C CA . ARG A 1 210 ? 8.097 2.616 7.444 1.00 75.31 210 ARG A CA 1
ATOM 1603 C C . ARG A 1 210 ? 8.230 3.679 8.539 1.00 75.31 210 ARG A C 1
ATOM 1605 O O . ARG A 1 210 ? 9.340 4.057 8.907 1.00 75.31 210 ARG A O 1
ATOM 1612 N N . ASN A 1 211 ? 7.106 4.214 9.019 1.00 77.25 211 ASN A N 1
ATOM 1613 C CA . ASN A 1 211 ? 7.091 5.186 10.111 1.00 77.25 211 ASN A CA 1
ATOM 1614 C C . ASN A 1 211 ? 6.673 4.505 11.419 1.00 77.25 211 ASN A C 1
ATOM 1616 O O . ASN A 1 211 ? 5.568 3.986 11.538 1.00 77.25 211 ASN A O 1
ATOM 1620 N N . THR A 1 212 ? 7.556 4.525 12.414 1.00 74.12 212 THR A N 1
ATOM 1621 C CA . THR A 1 212 ? 7.301 3.915 13.725 1.00 74.12 212 THR A CA 1
ATOM 1622 C C . THR A 1 212 ? 6.381 4.760 14.604 1.00 74.12 212 THR A C 1
ATOM 1624 O O . THR A 1 212 ? 5.873 4.263 15.607 1.00 74.12 212 THR A O 1
ATOM 1627 N N . GLY A 1 213 ? 6.163 6.039 14.266 1.00 80.94 213 GLY A N 1
ATOM 1628 C CA . GLY A 1 213 ? 5.264 6.921 15.011 1.00 80.94 213 GLY A CA 1
ATOM 1629 C C . GLY A 1 213 ? 5.639 7.073 16.490 1.00 80.94 213 GLY A C 1
ATOM 1630 O O . GLY A 1 213 ? 4.774 7.347 17.316 1.00 80.94 213 GLY A O 1
ATOM 1631 N N . THR A 1 214 ? 6.909 6.888 16.860 1.00 82.94 214 THR A N 1
ATOM 1632 C CA . THR A 1 214 ? 7.359 6.847 18.267 1.00 82.94 214 THR A CA 1
ATOM 1633 C C . THR A 1 214 ? 6.951 8.079 19.073 1.00 82.94 214 THR A C 1
ATOM 1635 O O . THR A 1 214 ? 6.618 7.955 20.246 1.00 82.94 214 THR A O 1
ATOM 1638 N N . ALA A 1 215 ? 6.894 9.257 18.446 1.00 87.62 215 ALA A N 1
ATOM 1639 C CA . ALA A 1 215 ? 6.466 10.500 19.091 1.00 87.62 215 ALA A CA 1
ATOM 1640 C C . ALA A 1 215 ? 4.986 10.510 19.528 1.00 87.62 215 ALA A C 1
ATOM 1642 O O . ALA A 1 215 ? 4.610 11.290 20.411 1.00 87.62 215 ALA A O 1
ATOM 1643 N N . ILE A 1 216 ? 4.143 9.682 18.909 1.00 88.38 216 ILE A N 1
ATOM 1644 C CA . ILE A 1 216 ? 2.699 9.595 19.173 1.00 88.38 216 ILE A CA 1
ATOM 1645 C C . ILE A 1 216 ? 2.279 8.259 19.802 1.00 88.38 216 ILE A C 1
ATOM 1647 O O . ILE A 1 216 ? 1.104 8.070 20.107 1.00 88.38 216 ILE A O 1
ATOM 1651 N N . ALA A 1 217 ? 3.233 7.355 20.033 1.00 87.19 217 ALA A N 1
ATOM 1652 C CA . ALA A 1 217 ? 2.991 6.063 20.658 1.00 87.19 217 ALA A CA 1
ATOM 1653 C C . ALA A 1 217 ? 2.358 6.216 22.050 1.00 87.19 217 ALA A C 1
ATOM 1655 O O . ALA A 1 217 ? 2.795 7.040 22.857 1.00 87.19 217 ALA A O 1
ATOM 1656 N N . GLY A 1 218 ? 1.312 5.429 22.321 1.00 87.62 218 GLY A N 1
ATOM 1657 C CA . GLY A 1 218 ? 0.618 5.419 23.612 1.00 87.62 218 GLY A CA 1
ATOM 1658 C C . GLY A 1 218 ? -0.262 6.642 23.882 1.00 87.62 218 GLY A C 1
ATOM 1659 O O . GLY A 1 218 ? -0.812 6.763 24.973 1.00 87.62 218 GLY A O 1
ATOM 1660 N N . LYS A 1 219 ? -0.416 7.550 22.909 1.00 91.62 219 LYS A N 1
ATOM 1661 C CA . LYS A 1 219 ? -1.275 8.738 23.037 1.00 91.62 219 LYS A CA 1
ATOM 1662 C C . LYS A 1 219 ? -2.695 8.526 22.506 1.00 91.62 219 LYS A C 1
ATOM 1664 O O . LYS A 1 219 ? -3.489 9.452 22.611 1.00 91.62 219 LYS A O 1
ATOM 1669 N N . ASN A 1 220 ? -3.017 7.350 21.947 1.00 92.62 220 ASN A N 1
ATOM 1670 C CA . ASN A 1 220 ? -4.334 7.036 21.368 1.00 92.62 220 ASN A CA 1
ATOM 1671 C C . ASN A 1 220 ? -4.748 8.013 20.242 1.00 92.62 220 ASN A C 1
ATOM 1673 O O . ASN A 1 220 ? -5.913 8.372 20.092 1.00 92.62 220 ASN A O 1
ATOM 1677 N N . VAL A 1 221 ? -3.769 8.482 19.462 1.00 93.19 221 VAL A N 1
ATOM 1678 C CA . VAL A 1 221 ? -3.973 9.373 18.298 1.00 93.19 221 VAL A CA 1
ATOM 1679 C C . VAL A 1 221 ? -3.365 8.810 17.011 1.00 93.19 221 VAL A C 1
ATOM 1681 O O . VAL A 1 221 ? -3.371 9.475 15.978 1.00 93.19 221 VAL A O 1
ATOM 1684 N N . ALA A 1 222 ? -2.797 7.603 17.068 1.00 92.44 222 ALA A N 1
ATOM 1685 C CA . ALA A 1 222 ? -2.220 6.934 15.913 1.00 92.44 222 ALA A CA 1
ATOM 1686 C C . ALA A 1 222 ? -3.322 6.515 14.933 1.00 92.44 222 ALA A C 1
ATOM 1688 O O . ALA A 1 222 ? -4.327 5.938 15.340 1.00 92.44 222 ALA A O 1
ATOM 1689 N N . ASN A 1 223 ? -3.136 6.770 13.643 1.00 93.44 223 ASN A N 1
ATOM 1690 C CA . ASN A 1 223 ? -4.099 6.349 12.635 1.00 93.44 223 ASN A CA 1
ATOM 1691 C C . ASN A 1 223 ? -4.002 4.831 12.388 1.00 93.44 223 ASN A C 1
ATOM 1693 O O . ASN A 1 223 ? -2.971 4.372 11.888 1.00 93.44 223 ASN A O 1
ATOM 1697 N N . PRO A 1 224 ? -5.043 4.035 12.709 1.00 93.94 224 PRO A N 1
ATOM 1698 C CA . PRO A 1 224 ? -4.985 2.583 12.562 1.00 93.94 224 PRO A CA 1
ATOM 1699 C C . PRO A 1 224 ? -5.267 2.112 11.125 1.00 93.94 224 PRO A C 1
ATOM 1701 O O . PRO A 1 224 ? -5.097 0.928 10.826 1.00 93.94 224 PRO A O 1
ATOM 1704 N N . ILE A 1 225 ? -5.702 3.006 10.228 1.00 94.50 225 ILE A N 1
ATOM 1705 C CA . ILE A 1 225 ? -6.258 2.658 8.912 1.00 94.50 225 ILE A CA 1
ATOM 1706 C C . ILE A 1 225 ? -5.247 1.902 8.043 1.00 94.50 225 ILE A C 1
ATOM 1708 O O . ILE A 1 225 ? -5.603 0.877 7.468 1.00 94.50 225 ILE A O 1
ATOM 1712 N N . ALA A 1 226 ? -3.988 2.341 7.977 1.00 93.69 226 ALA A N 1
ATOM 1713 C CA . ALA A 1 226 ? -2.947 1.682 7.184 1.00 93.69 226 ALA A CA 1
ATOM 1714 C C . ALA A 1 226 ? -2.726 0.222 7.606 1.00 93.69 226 ALA A C 1
ATOM 1716 O O . ALA A 1 226 ? -2.631 -0.666 6.757 1.00 93.69 226 ALA A O 1
ATOM 1717 N N . MET A 1 227 ? -2.684 -0.036 8.917 1.00 94.75 227 MET A N 1
ATOM 1718 C CA . MET A 1 227 ? -2.507 -1.387 9.453 1.00 94.75 227 MET A CA 1
ATOM 1719 C C . MET A 1 227 ? -3.755 -2.249 9.218 1.00 94.75 227 MET A C 1
ATOM 1721 O O . MET A 1 227 ? -3.643 -3.423 8.864 1.00 94.75 227 MET A O 1
ATOM 1725 N N . ILE A 1 228 ? -4.950 -1.667 9.351 1.00 95.75 228 ILE A N 1
ATOM 1726 C CA . ILE A 1 228 ? -6.207 -2.358 9.040 1.00 95.75 228 ILE A CA 1
ATOM 1727 C C . ILE A 1 228 ? -6.256 -2.713 7.548 1.00 95.75 228 ILE A C 1
ATOM 1729 O O . ILE A 1 228 ? -6.515 -3.868 7.223 1.00 95.75 228 ILE A O 1
ATOM 1733 N N . ASN A 1 229 ? -5.921 -1.789 6.645 1.00 95.12 229 ASN A N 1
ATOM 1734 C CA . ASN A 1 229 ? -5.822 -2.064 5.209 1.00 95.12 229 ASN A CA 1
ATOM 1735 C C . ASN A 1 229 ? -4.826 -3.194 4.912 1.00 95.12 229 ASN A C 1
ATOM 1737 O O . ASN A 1 229 ? -5.164 -4.119 4.177 1.00 95.12 229 ASN A O 1
ATOM 1741 N N . ALA A 1 230 ? -3.650 -3.193 5.547 1.00 94.06 230 ALA A N 1
ATOM 1742 C CA . ALA A 1 230 ? -2.687 -4.288 5.414 1.00 94.06 230 ALA A CA 1
ATOM 1743 C C . ALA A 1 230 ? -3.271 -5.637 5.884 1.00 94.06 230 ALA A C 1
ATOM 1745 O O . ALA A 1 230 ? -3.068 -6.666 5.241 1.00 94.06 230 ALA A O 1
ATOM 1746 N N . SER A 1 231 ? -4.064 -5.644 6.960 1.00 94.94 231 SER A N 1
ATOM 1747 C CA . SER A 1 231 ? -4.739 -6.856 7.443 1.00 94.94 231 SER A CA 1
ATOM 1748 C C . SER A 1 231 ? -5.864 -7.346 6.516 1.00 94.94 231 SER A C 1
ATOM 1750 O O . SER A 1 231 ? -6.065 -8.553 6.380 1.00 94.94 231 SER A O 1
ATOM 1752 N N . ILE A 1 232 ? -6.569 -6.437 5.833 1.00 95.12 232 ILE A N 1
ATOM 1753 C CA . ILE A 1 232 ? -7.566 -6.780 4.806 1.00 95.12 232 ILE A CA 1
ATOM 1754 C C . ILE A 1 232 ? -6.865 -7.429 3.609 1.00 95.12 232 ILE A C 1
ATOM 1756 O O . ILE A 1 232 ? -7.287 -8.480 3.132 1.00 95.12 232 ILE A O 1
ATOM 1760 N N . ASP A 1 233 ? -5.756 -6.840 3.170 1.00 92.50 233 ASP A N 1
ATOM 1761 C CA . ASP A 1 233 ? -4.939 -7.351 2.070 1.00 92.50 233 ASP A CA 1
ATOM 1762 C C . ASP A 1 233 ? -4.383 -8.756 2.373 1.00 92.50 233 ASP A C 1
ATOM 1764 O O . ASP A 1 233 ? -4.326 -9.627 1.500 1.00 92.50 233 ASP A O 1
ATOM 1768 N N . MET A 1 234 ? -4.027 -9.004 3.635 1.00 93.56 234 MET A N 1
ATOM 1769 C CA . MET A 1 234 ? -3.642 -10.323 4.128 1.00 93.56 234 MET A CA 1
ATOM 1770 C C . MET A 1 234 ? -4.804 -11.322 4.054 1.00 93.56 234 MET A C 1
ATOM 1772 O O . MET A 1 234 ? -4.610 -12.445 3.589 1.00 93.56 234 MET A O 1
ATOM 1776 N N . LEU A 1 235 ? -6.015 -10.936 4.475 1.00 92.44 235 LEU A N 1
ATOM 1777 C CA . LEU A 1 235 ? -7.200 -11.798 4.366 1.00 92.44 235 LEU A CA 1
ATOM 1778 C C . LEU A 1 235 ? -7.496 -12.173 2.909 1.00 92.44 235 LEU A C 1
ATOM 1780 O O . LEU A 1 235 ? -7.803 -13.334 2.641 1.00 92.44 235 LEU A O 1
ATOM 1784 N N . GLU A 1 236 ? -7.348 -11.234 1.970 1.00 90.31 236 GLU A N 1
ATOM 1785 C CA . GLU A 1 236 ? -7.475 -11.505 0.531 1.00 90.31 236 GLU A CA 1
ATOM 1786 C C . GLU A 1 236 ? -6.435 -12.520 0.051 1.00 90.31 236 GLU A C 1
ATOM 1788 O O . GLU A 1 236 ? -6.782 -13.468 -0.653 1.00 90.31 236 GLU A O 1
ATOM 1793 N N . HIS A 1 237 ? -5.176 -12.375 0.474 1.00 86.88 237 HIS A N 1
ATOM 1794 C CA . HIS A 1 237 ? -4.114 -13.324 0.131 1.00 86.88 237 HIS A CA 1
ATOM 1795 C C . HIS A 1 237 ? -4.342 -14.727 0.721 1.00 86.88 237 HIS A C 1
ATOM 1797 O O . HIS A 1 237 ? -3.945 -15.728 0.123 1.00 86.88 237 HIS A O 1
ATOM 1803 N N . LEU A 1 238 ? -4.995 -14.823 1.883 1.00 85.69 238 LEU A N 1
ATOM 1804 C CA . LEU A 1 238 ? -5.376 -16.095 2.508 1.00 85.69 238 LEU A CA 1
ATOM 1805 C C . LEU A 1 238 ? -6.675 -16.694 1.930 1.00 85.69 238 LEU A C 1
ATOM 1807 O O . LEU A 1 238 ? -7.060 -17.792 2.327 1.00 85.69 238 LEU A O 1
ATOM 1811 N N . GLY A 1 239 ? -7.350 -15.998 1.007 1.00 85.88 239 GLY A N 1
ATOM 1812 C CA . GLY A 1 239 ? -8.606 -16.440 0.389 1.00 85.88 239 GLY A CA 1
ATOM 1813 C C . GLY A 1 239 ? -9.869 -16.145 1.211 1.00 85.88 239 GLY A C 1
ATOM 1814 O O . GLY A 1 239 ? -10.964 -16.566 0.837 1.00 85.88 239 GLY A O 1
ATOM 1815 N N . HIS A 1 240 ? -9.762 -15.392 2.310 1.00 90.81 240 HIS A N 1
ATOM 1816 C CA . HIS A 1 240 ? -10.891 -15.016 3.178 1.00 90.81 240 HIS A CA 1
ATOM 1817 C C . HIS A 1 240 ? -11.600 -13.751 2.689 1.00 90.81 240 HIS A C 1
ATOM 1819 O O . HIS A 1 240 ? -11.809 -12.806 3.453 1.00 90.81 240 HIS A O 1
ATOM 1825 N N . HIS A 1 241 ? -11.996 -13.740 1.416 1.00 91.69 241 HIS A N 1
ATOM 1826 C CA . HIS A 1 241 ? -12.574 -12.568 0.746 1.00 91.69 241 HIS A CA 1
ATOM 1827 C C . HIS A 1 241 ? -13.805 -12.006 1.464 1.00 91.69 241 HIS A C 1
ATOM 1829 O O . HIS A 1 241 ? -13.917 -10.799 1.623 1.00 91.69 241 HIS A O 1
ATOM 1835 N N . PHE A 1 242 ? -14.676 -12.868 2.001 1.00 93.19 242 PHE A N 1
ATOM 1836 C CA . PHE A 1 242 ? -15.844 -12.427 2.770 1.00 93.19 242 PHE A CA 1
ATOM 1837 C C . PHE A 1 242 ? -15.466 -11.552 3.979 1.00 93.19 242 PHE A C 1
ATOM 1839 O O . PHE A 1 242 ? -16.049 -10.490 4.187 1.00 93.19 242 PHE A O 1
ATOM 1846 N N . HIS A 1 243 ? -14.469 -11.977 4.763 1.00 93.81 243 HIS A N 1
ATOM 1847 C CA . HIS A 1 243 ? -14.006 -11.226 5.932 1.00 93.81 243 HIS A CA 1
ATOM 1848 C C . HIS A 1 243 ? -13.290 -9.941 5.507 1.00 93.81 243 HIS A C 1
ATOM 1850 O O . HIS A 1 243 ? -13.496 -8.896 6.123 1.00 93.81 243 HIS A O 1
ATOM 1856 N N . ALA A 1 244 ? -12.494 -10.005 4.434 1.00 93.94 244 ALA A N 1
ATOM 1857 C CA . ALA A 1 244 ? -11.835 -8.838 3.861 1.00 93.94 244 ALA A CA 1
ATOM 1858 C C . ALA A 1 244 ? -12.860 -7.771 3.435 1.00 93.94 244 ALA A C 1
ATOM 1860 O O . ALA A 1 244 ? -12.771 -6.624 3.873 1.00 93.94 244 ALA A O 1
ATOM 1861 N N . ASP A 1 245 ? -13.879 -8.161 2.666 1.00 94.50 245 ASP A N 1
ATOM 1862 C CA . ASP A 1 245 ? -14.940 -7.271 2.184 1.00 94.50 245 ASP A CA 1
ATOM 1863 C C . ASP A 1 245 ? -15.773 -6.689 3.328 1.00 94.50 245 ASP A C 1
ATOM 1865 O O . ASP A 1 245 ? -16.175 -5.522 3.285 1.00 94.50 245 ASP A O 1
ATOM 1869 N N . LEU A 1 246 ? -16.021 -7.477 4.376 1.00 94.62 246 LEU A N 1
ATOM 1870 C CA . LEU A 1 246 ? -16.751 -7.023 5.554 1.00 94.62 246 LEU A CA 1
ATOM 1871 C C . LEU A 1 246 ? -16.020 -5.872 6.260 1.00 94.62 246 LEU A C 1
ATOM 1873 O O . LEU A 1 246 ? -16.613 -4.811 6.472 1.00 94.62 246 LEU A O 1
ATOM 1877 N N . ILE A 1 247 ? -14.726 -6.048 6.555 1.00 95.50 247 ILE A N 1
ATOM 1878 C CA . ILE A 1 247 ? -13.907 -4.995 7.174 1.00 95.50 247 ILE A CA 1
ATOM 1879 C C . ILE A 1 247 ? -13.757 -3.810 6.209 1.00 95.50 247 ILE A C 1
ATOM 1881 O O . ILE A 1 247 ? -13.925 -2.664 6.623 1.00 95.50 247 ILE A O 1
ATOM 1885 N N . ARG A 1 248 ? -13.502 -4.062 4.916 1.00 95.31 248 ARG A N 1
ATOM 1886 C CA . ARG A 1 248 ? -13.301 -3.020 3.894 1.00 95.31 248 ARG A CA 1
ATOM 1887 C C . ARG A 1 248 ? -14.519 -2.108 3.761 1.00 95.31 248 ARG A C 1
ATOM 1889 O O . ARG A 1 248 ? -14.368 -0.889 3.703 1.00 95.31 248 ARG A O 1
ATOM 1896 N N . ARG A 1 249 ? -15.734 -2.668 3.758 1.00 94.94 249 ARG A N 1
ATOM 1897 C CA . ARG A 1 249 ? -16.979 -1.880 3.716 1.00 94.94 249 ARG A CA 1
ATOM 1898 C C . ARG A 1 249 ? -17.182 -1.053 4.979 1.00 94.94 249 ARG A C 1
ATOM 1900 O O . ARG A 1 249 ? -17.506 0.128 4.870 1.00 94.94 249 ARG A O 1
ATOM 1907 N N . ALA A 1 250 ? -16.956 -1.639 6.153 1.00 95.75 250 ALA A N 1
ATOM 1908 C CA . ALA A 1 250 ? -17.092 -0.924 7.418 1.00 95.75 250 ALA A CA 1
ATOM 1909 C C . ALA A 1 250 ? -16.085 0.229 7.535 1.00 95.75 250 ALA A C 1
ATOM 1911 O O . ALA A 1 250 ? -16.473 1.349 7.860 1.00 95.75 250 ALA A O 1
ATOM 1912 N N . LEU A 1 251 ? -14.825 -0.019 7.168 1.00 94.94 251 LEU A N 1
ATOM 1913 C CA . LEU A 1 251 ? -13.774 0.991 7.101 1.00 94.94 251 LEU A CA 1
ATOM 1914 C C . LEU A 1 251 ? -14.145 2.127 6.139 1.00 94.94 251 LEU A C 1
ATOM 1916 O O . LEU A 1 251 ? -14.107 3.298 6.516 1.00 94.94 251 LEU A O 1
ATOM 1920 N N . ASN A 1 252 ? -14.575 1.789 4.918 1.00 94.12 252 ASN A N 1
ATOM 1921 C CA . ASN A 1 252 ? -14.998 2.778 3.927 1.00 94.12 252 ASN A CA 1
ATOM 1922 C C . ASN A 1 252 ? -16.174 3.627 4.416 1.00 94.12 252 ASN A C 1
ATOM 1924 O O . ASN A 1 252 ? -16.199 4.828 4.151 1.00 94.12 252 ASN A O 1
ATOM 1928 N N . LYS A 1 253 ? -17.133 3.032 5.131 1.00 94.88 253 LYS A N 1
ATOM 1929 C CA . LYS A 1 253 ? -18.255 3.762 5.725 1.00 94.88 253 LYS A CA 1
ATOM 1930 C C . LYS A 1 253 ? -17.788 4.709 6.833 1.00 94.88 253 LYS A C 1
ATOM 1932 O O . LYS A 1 253 ? -18.116 5.891 6.777 1.00 94.88 253 LYS A O 1
ATOM 1937 N N . THR A 1 254 ? -16.972 4.230 7.772 1.00 94.88 254 THR A N 1
ATOM 1938 C CA . THR A 1 254 ? -16.440 5.043 8.879 1.00 94.88 254 THR A CA 1
ATOM 1939 C C . THR A 1 254 ? -15.662 6.263 8.373 1.00 94.88 254 THR A C 1
ATOM 1941 O O . THR A 1 254 ? -15.865 7.376 8.859 1.00 94.88 254 THR A O 1
ATOM 1944 N N . VAL A 1 255 ? -14.807 6.071 7.364 1.00 92.75 255 VAL A N 1
ATOM 1945 C CA . VAL A 1 255 ? -13.934 7.129 6.832 1.00 92.75 255 VAL A CA 1
ATOM 1946 C C . VAL A 1 255 ? -14.690 8.078 5.898 1.00 92.75 255 VAL A C 1
ATOM 1948 O O . VAL A 1 255 ? -14.608 9.296 6.057 1.00 92.75 255 VAL A O 1
ATOM 1951 N N . ASN A 1 256 ? -15.445 7.550 4.927 1.00 92.12 256 ASN A N 1
ATOM 1952 C CA . ASN A 1 256 ? -16.019 8.376 3.857 1.00 92.12 256 ASN A CA 1
ATOM 1953 C C . ASN A 1 256 ? -17.409 8.934 4.187 1.00 92.12 256 ASN A C 1
ATOM 1955 O O . ASN A 1 256 ? -17.727 10.047 3.758 1.00 92.12 256 ASN A O 1
ATOM 1959 N N . ILE A 1 257 ? -18.231 8.173 4.920 1.00 92.88 257 ILE A N 1
ATOM 1960 C CA . ILE A 1 257 ? -19.624 8.530 5.228 1.00 92.88 257 ILE A CA 1
ATOM 1961 C C . ILE A 1 257 ? -19.702 9.175 6.609 1.00 92.88 257 ILE A C 1
ATOM 1963 O O . ILE A 1 257 ? -20.110 10.328 6.717 1.00 92.88 257 ILE A O 1
ATOM 1967 N N . ASP A 1 258 ? -19.255 8.465 7.645 1.00 93.00 258 ASP A N 1
ATOM 1968 C CA . ASP A 1 258 ? -19.380 8.932 9.032 1.00 93.00 258 ASP A CA 1
ATOM 1969 C C . ASP A 1 258 ? -18.324 9.993 9.390 1.00 93.00 258 ASP A C 1
ATOM 1971 O O . ASP A 1 258 ? -18.470 10.696 10.388 1.00 93.00 258 ASP A O 1
ATOM 1975 N N . ARG A 1 259 ? -17.273 10.129 8.564 1.00 93.88 259 ARG A N 1
ATOM 1976 C CA . ARG A 1 259 ? -16.187 11.117 8.709 1.00 93.88 259 ARG A CA 1
ATOM 1977 C C . ARG A 1 259 ? -15.502 11.064 10.081 1.00 93.88 259 ARG A C 1
ATOM 1979 O O . ARG A 1 259 ? -15.052 12.086 10.597 1.00 93.88 259 ARG A O 1
ATOM 1986 N N . ILE A 1 260 ? -15.375 9.866 10.653 1.00 94.88 260 ILE A N 1
ATOM 1987 C CA . ILE A 1 260 ? -14.656 9.655 11.915 1.00 94.88 260 ILE A CA 1
ATOM 1988 C C . ILE A 1 260 ? -13.181 9.452 11.582 1.00 94.88 260 ILE A C 1
ATOM 1990 O O . ILE A 1 260 ? -12.762 8.380 11.146 1.00 94.88 260 ILE A O 1
ATOM 1994 N N . LEU A 1 261 ? -12.419 10.532 11.728 1.00 93.81 261 LEU A N 1
ATOM 1995 C CA . LEU A 1 261 ? -11.054 10.668 11.233 1.00 93.81 261 LEU A CA 1
ATOM 1996 C C . LEU A 1 261 ? -10.091 11.025 12.371 1.00 93.81 261 LEU A C 1
ATOM 1998 O O . LEU A 1 261 ? -10.445 11.789 13.271 1.00 93.81 261 LEU A O 1
ATOM 2002 N N . THR A 1 262 ? -8.865 10.511 12.301 1.00 94.12 262 THR A N 1
ATOM 2003 C CA . THR A 1 262 ? -7.768 10.856 13.217 1.00 94.12 262 THR A CA 1
ATOM 2004 C C . THR A 1 262 ? -7.117 12.205 12.873 1.00 94.12 262 THR A C 1
ATOM 2006 O O . THR A 1 262 ? -7.326 12.732 11.773 1.00 94.12 262 THR A O 1
ATOM 2009 N N . PRO A 1 263 ? -6.313 12.791 13.786 1.00 92.31 263 PRO A N 1
ATOM 2010 C CA . PRO A 1 263 ? -5.720 14.117 13.588 1.00 92.31 263 PRO A CA 1
ATOM 2011 C C . PRO A 1 263 ? -4.791 14.255 12.379 1.00 92.31 263 PRO A C 1
ATOM 2013 O O . PRO A 1 263 ? -4.694 15.338 11.808 1.00 92.31 263 PRO A O 1
ATOM 2016 N N . ASP A 1 264 ? -4.119 13.180 11.961 1.00 89.56 264 ASP A N 1
ATOM 2017 C CA . ASP A 1 264 ? -3.193 13.180 10.819 1.00 89.56 264 ASP A CA 1
ATOM 2018 C C . ASP A 1 264 ? -3.879 13.487 9.482 1.00 89.56 264 ASP A C 1
ATOM 2020 O O . ASP A 1 264 ? -3.261 14.077 8.600 1.00 89.56 264 ASP A O 1
ATOM 2024 N N . VAL A 1 265 ? -5.161 13.146 9.360 1.00 90.12 265 VAL A N 1
ATOM 2025 C CA . VAL A 1 265 ? -5.998 13.410 8.179 1.00 90.12 265 VAL A CA 1
ATOM 2026 C C . VAL A 1 265 ? -7.039 14.509 8.438 1.00 90.12 265 VAL A C 1
ATOM 2028 O O . VAL A 1 265 ? -8.022 14.634 7.708 1.00 90.12 265 VAL A O 1
ATOM 2031 N N . GLY A 1 266 ? -6.825 15.326 9.478 1.00 89.12 266 GLY A N 1
ATOM 2032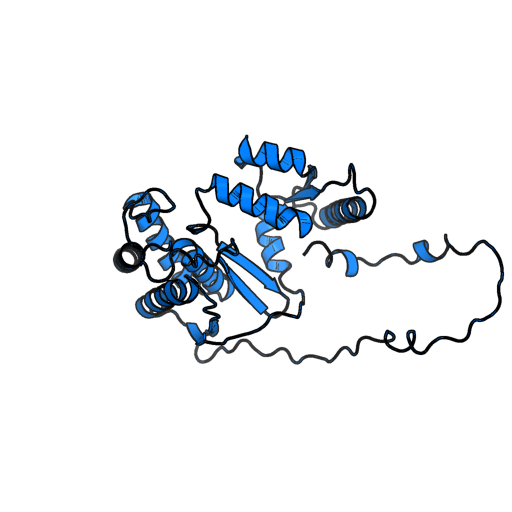 C CA . GLY A 1 266 ? -7.629 16.517 9.776 1.00 89.12 266 GLY A CA 1
ATOM 2033 C C . GLY A 1 266 ? -8.885 16.281 10.620 1.00 89.12 266 GLY A C 1
ATOM 2034 O O . GLY A 1 266 ? -9.743 17.160 10.676 1.00 89.12 266 GLY A O 1
ATOM 2035 N N . GLY A 1 267 ? -9.018 15.120 11.264 1.00 92.31 267 GLY A N 1
ATOM 2036 C CA . GLY A 1 267 ? -10.108 14.841 12.198 1.00 92.31 267 GLY A CA 1
ATOM 2037 C C . GLY A 1 267 ? -9.749 15.085 13.665 1.00 92.31 267 GLY A C 1
ATOM 2038 O O . GLY A 1 267 ? -8.679 15.587 13.999 1.00 92.31 267 GLY A O 1
ATOM 2039 N N . THR A 1 268 ? -10.663 14.720 14.560 1.00 94.62 268 THR A N 1
ATOM 2040 C CA . THR A 1 268 ? -10.491 14.863 16.018 1.00 94.62 268 THR A CA 1
ATOM 2041 C C . THR A 1 268 ? -10.660 13.548 16.771 1.00 94.62 268 THR A C 1
ATOM 2043 O O . THR A 1 268 ? -10.573 13.547 17.995 1.00 94.62 268 THR A O 1
ATOM 2046 N N . ALA A 1 269 ? -10.935 12.448 16.065 1.00 95.38 269 ALA A N 1
ATOM 2047 C CA . ALA A 1 269 ? -11.171 11.157 16.686 1.00 95.38 269 ALA A CA 1
ATOM 2048 C C . ALA A 1 269 ? -9.856 10.528 17.156 1.00 95.38 269 ALA A C 1
ATOM 2050 O O . ALA A 1 269 ? -8.812 10.637 16.512 1.00 95.38 269 ALA A O 1
ATOM 2051 N N . SER A 1 270 ? -9.927 9.835 18.278 1.00 96.00 270 SER A N 1
ATOM 2052 C CA . SER A 1 270 ? -8.875 8.958 18.771 1.00 96.00 270 SER A CA 1
ATOM 2053 C C . SER A 1 270 ? -8.822 7.640 17.993 1.00 96.00 270 SER A C 1
ATOM 2055 O O . SER A 1 270 ? -9.763 7.255 17.291 1.00 96.00 270 SER A O 1
ATOM 2057 N N . SER A 1 271 ? -7.714 6.914 18.136 1.00 94.19 271 SER A N 1
ATOM 2058 C CA . SER A 1 271 ? -7.510 5.611 17.488 1.00 94.19 271 SER A CA 1
ATOM 2059 C C . SER A 1 271 ? -8.610 4.613 17.859 1.00 94.19 271 SER A C 1
ATOM 2061 O O . SER A 1 271 ? -9.183 3.947 16.996 1.00 94.19 271 SER A O 1
ATOM 2063 N N . THR A 1 272 ? -8.950 4.563 19.146 1.00 94.81 272 THR A N 1
ATOM 2064 C CA . THR A 1 272 ? -10.018 3.716 19.697 1.00 94.81 272 THR A CA 1
ATOM 2065 C C . THR A 1 272 ? -11.409 4.094 19.192 1.00 94.81 272 THR A C 1
ATOM 2067 O O . THR A 1 272 ? -12.196 3.200 18.889 1.00 94.81 272 THR A O 1
ATOM 2070 N N . GLU A 1 273 ? -11.724 5.384 19.035 1.00 95.31 273 GLU A N 1
ATOM 2071 C CA . GLU A 1 273 ? -13.011 5.821 18.468 1.00 95.31 273 GLU A CA 1
ATOM 2072 C C . GLU A 1 273 ? -13.171 5.394 17.006 1.00 95.31 273 GLU A C 1
ATOM 2074 O O . GLU A 1 273 ? -14.241 4.915 16.615 1.00 95.31 273 GLU A O 1
ATOM 2079 N N . VAL A 1 274 ? -12.105 5.506 16.204 1.00 95.50 274 VAL A N 1
ATOM 2080 C CA . VAL A 1 274 ? -12.114 5.021 14.815 1.00 95.50 274 VAL A CA 1
ATOM 2081 C C . VAL A 1 274 ? -12.372 3.515 14.778 1.00 95.50 274 VAL A C 1
ATOM 2083 O O . VAL A 1 274 ? -13.265 3.061 14.064 1.00 95.50 274 VAL A O 1
ATOM 2086 N N . VAL A 1 275 ? -11.646 2.734 15.579 1.00 95.69 275 VAL A N 1
ATOM 2087 C CA . VAL A 1 275 ? -11.785 1.266 15.623 1.00 95.69 275 VAL A CA 1
ATOM 2088 C C . VAL A 1 275 ? -13.166 0.848 16.125 1.00 95.69 275 VAL A C 1
ATOM 2090 O O . VAL A 1 275 ? -13.806 -0.010 15.516 1.00 95.69 275 VAL A O 1
ATOM 2093 N N . GLY A 1 276 ? -13.672 1.499 17.173 1.00 95.19 276 GLY A N 1
ATOM 2094 C CA . GLY A 1 276 ? -15.016 1.262 17.697 1.00 95.19 276 GLY A CA 1
ATOM 2095 C C . GLY A 1 276 ? -16.106 1.561 16.666 1.00 95.19 276 GLY A C 1
ATOM 2096 O O . GLY A 1 276 ? -17.060 0.792 16.537 1.00 95.19 276 GLY A O 1
ATOM 2097 N N . SER A 1 277 ? -15.942 2.623 15.870 1.00 94.94 277 SER A N 1
ATOM 2098 C CA . SER A 1 277 ? -16.846 2.921 14.755 1.00 94.94 277 SER A CA 1
ATOM 2099 C C . SER A 1 277 ? -16.805 1.845 13.670 1.00 94.94 277 SER A C 1
ATOM 2101 O O . SER A 1 277 ? -17.861 1.400 13.215 1.00 94.94 277 SER A O 1
ATOM 2103 N N . ILE A 1 278 ? -15.611 1.373 13.295 1.00 95.12 278 ILE A N 1
ATOM 2104 C CA . ILE A 1 278 ? -15.459 0.289 12.313 1.00 95.12 278 ILE A CA 1
ATOM 2105 C C . ILE A 1 278 ? -16.202 -0.957 12.804 1.00 95.12 278 ILE A C 1
ATOM 2107 O O . ILE A 1 278 ? -17.044 -1.490 12.083 1.00 95.12 278 ILE A O 1
ATOM 2111 N N . ILE A 1 279 ? -15.970 -1.376 14.051 1.00 94.69 279 ILE A N 1
ATOM 2112 C CA . ILE A 1 279 ? -16.658 -2.521 14.667 1.00 94.69 279 ILE A CA 1
ATOM 2113 C C . ILE A 1 279 ? -18.181 -2.314 14.671 1.00 94.69 279 ILE A C 1
ATOM 2115 O O . ILE A 1 279 ? -18.933 -3.194 14.250 1.00 94.69 279 ILE A O 1
ATOM 2119 N N . GLY A 1 280 ? -18.651 -1.127 15.064 1.00 93.38 280 GLY A N 1
ATOM 2120 C CA . GLY A 1 280 ? -20.076 -0.786 15.066 1.00 93.38 280 GLY A CA 1
ATOM 2121 C C . GLY A 1 280 ? -20.718 -0.767 13.673 1.00 93.38 280 GLY A C 1
ATOM 2122 O O . GLY A 1 280 ? -21.923 -1.000 13.548 1.00 93.38 280 GLY A O 1
ATOM 2123 N N . ASN A 1 281 ? -19.935 -0.509 12.624 1.00 93.25 281 ASN A N 1
ATOM 2124 C CA . ASN A 1 281 ? -20.391 -0.531 11.238 1.00 93.25 281 ASN A CA 1
ATOM 2125 C C . ASN A 1 281 ? -20.412 -1.932 10.629 1.00 93.25 281 ASN A C 1
ATOM 2127 O O . ASN A 1 281 ? -21.241 -2.178 9.752 1.00 93.25 281 ASN A O 1
ATOM 2131 N N . ILE A 1 282 ? -19.586 -2.859 11.118 1.00 89.38 282 ILE A N 1
ATOM 2132 C CA . ILE A 1 282 ? -19.609 -4.261 10.679 1.00 89.38 282 ILE A CA 1
ATOM 2133 C C . ILE A 1 282 ? -20.973 -4.906 10.966 1.00 89.38 282 ILE A C 1
ATOM 2135 O O . ILE A 1 282 ? -21.530 -5.560 10.091 1.00 89.38 282 ILE A O 1
ATOM 2139 N N . GLY A 1 283 ? -21.558 -4.666 12.144 1.00 71.19 283 GLY A N 1
ATOM 2140 C CA . GLY A 1 283 ? -22.868 -5.219 12.524 1.00 71.19 283 GLY A CA 1
ATOM 2141 C C . GLY A 1 283 ? -24.082 -4.589 11.821 1.00 71.19 283 GLY A C 1
ATOM 2142 O O . GLY A 1 283 ? -25.212 -4.981 12.098 1.00 71.19 283 GLY A O 1
ATOM 2143 N N . LYS A 1 284 ? -23.868 -3.591 10.954 1.00 64.56 284 LYS A N 1
ATOM 2144 C CA . LYS A 1 284 ? -24.921 -2.842 10.241 1.00 64.56 284 LYS A CA 1
ATOM 2145 C C . LYS A 1 284 ? -24.871 -3.025 8.715 1.00 64.56 284 LYS A C 1
ATOM 2147 O O . LYS A 1 284 ? -25.610 -2.326 8.022 1.00 64.56 284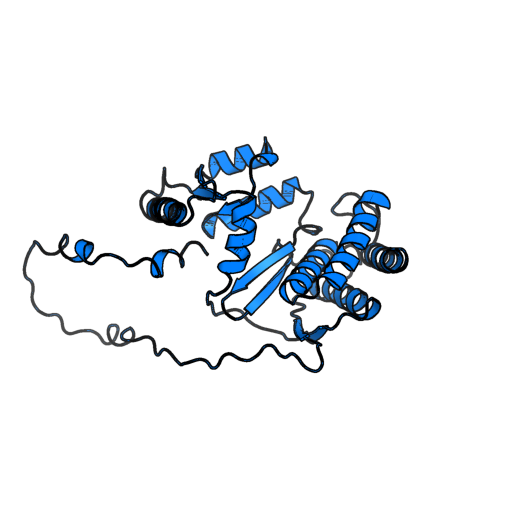 LYS A O 1
ATOM 2152 N N . CYS A 1 285 ? -23.964 -3.865 8.211 1.00 52.41 285 CYS A N 1
ATOM 2153 C CA . CYS A 1 285 ? -23.756 -4.124 6.782 1.00 52.41 285 CYS A CA 1
ATOM 2154 C C . CYS A 1 285 ? -24.501 -5.369 6.295 1.00 52.41 285 CYS A C 1
ATOM 2156 O O . CYS A 1 285 ? -24.673 -6.308 7.101 1.00 52.41 285 CYS A O 1
#

Sequence (285 aa):
MAVRLLSKVKVIPELRNAACASSAAAPATLSDFDLQHKTPVIRKQKLIPKAQYGGRHAVTMLPGGGIGPECMGYVREIFKYIGAPVDFEVVDIDPTMDNDEDVQYAITTIKRNGVTTVHKANIMKLSDGLFLETSRRMAKEYPEIEHNDMIIDNCCMQLVARPHQFDVMLMTNLYGSIVSNVVCGILGGAGLLSGRNYGDHYAVFEPGTRNTGTAIAGKNVANPIAMINASIDMLEHLGHHFHADLIRRALNKTVNIDRILTPDVGGTASSTEVVGSIIGNIGKC

Organism: NCBI:txid189913

Secondary structure (DSSP, 8-state):
-TTTHHHHS---GGGGSTT--S-----PPPPTTTTTTS-------------EETTEEEEEE---STTHHHHHHHHHHHHHHTT-SEEEEE-----------THHHHHHHHHHH-EEEEE-TTT-TTHHHHHHHHHHHHHHH-TTS-EEEEEHHHHHHHHHH-GGG-SEEEE-HHHHHHHHHHHHHHHT-TTS-EEEEEETTEEEEEESS----GGGTTTT----HHHHHHHHHHHHHTT-HHHHHHHHHHHHIIIIIS----GGGT----HHHHHHHHHHHHTT-

pLDDT: mean 76.58, std 22.33, range [24.7, 96.5]